Protein AF-0000000087564071 (afdb_homodimer)

Organism: Thalassiosira oceanica (NCBI:txid159749)

Radius of gyration: 22.52 Å; Cα contacts (8 Å, |Δi|>4): 403; chains: 2; bounding box: 72×62×71 Å

pLDDT: mean 75.93, std 23.68, range [26.31, 98.06]

Foldseek 3Di:
DDDPPDPDPPPPVQDDPDDPDPDDPDPCSVVVPLQDDDLSGGLVSLQVSLVVFDDDQLDPVDDVLLVLCCVQVVQVVQDKFKFADDVVLVGIDIDRHSVVVSVCRNVRNDDSVRSSVRSSVSSSVVSVVSVVVVVVPVPCPVVVVVVVVVCVVVVVVVVD/DDDPPDPDPPCPVVWDPDDPDPDDPDPCVVVVPLQDDDLGDALVSLQVSLVVFDDDQLDPVDDVLLVLCCVQVCQVVQDKFKFADDVVLVGIDIDRHSVVVSVCRNVRNDPSVRSSVRSSVSSSVVSVVSVVVVVVPVPCPVVVVVVVVVCVVVVVVVVD

Sequence (320 aa):
AGALPSPALVHDAAAPNLSLQPPREVEAERLDTDEYYLLDDPKVHGKSKMKKAFCEPGNVAFCPPIELLSYFGGLGDGRAVTVSRSAENGGDVTYTSRDGLVQDYRSGALHPGDLKSLTSGVMVGVLTGVSDALKSDGDAAKAAKALKAFQKKMAKQKKKAGALPSPALVHDAAAPNLSLQPPREVEAERLDTDEYYLLDDPKVHGKSKMKKAFCEPGNVAFCPPIELLSYFGGLGDGRAVTVSRSAENGGDVTYTSRDGLVQDYRSGALHPGDLKSLTSGVMVGVLTGVSDALKSDGDAAKAAKALKAFQKKMAKQKKK

InterPro domains:
  IPR050489 Tyrosine--tRNA ligase [PTHR46264] (39-151)

Structure (mmCIF, N/CA/C/O backbone):
data_AF-0000000087564071-model_v1
#
loop_
_entity.id
_entity.type
_entity.pdbx_description
1 polymer 'tyrosine--tRNA ligase'
#
loop_
_atom_site.group_PDB
_atom_site.id
_atom_site.type_symbol
_atom_site.label_atom_id
_atom_site.label_alt_id
_atom_site.label_comp_id
_atom_site.label_asym_id
_atom_site.label_entity_id
_atom_site.label_seq_id
_atom_site.pdbx_PDB_ins_code
_atom_site.Cartn_x
_atom_site.Cartn_y
_atom_site.Cartn_z
_atom_site.occupancy
_atom_site.B_iso_or_equiv
_atom_site.auth_seq_id
_atom_site.auth_comp_id
_atom_site.auth_asym_id
_atom_site.auth_atom_id
_atom_site.pdbx_PDB_model_num
ATOM 1 N N . ALA A 1 1 ? -13.586 14.93 -40.469 1 26.97 1 ALA A N 1
ATOM 2 C CA . ALA A 1 1 ? -13.328 13.68 -39.75 1 26.97 1 ALA A CA 1
ATOM 3 C C . ALA A 1 1 ? -13.5 13.859 -38.25 1 26.97 1 ALA A C 1
ATOM 5 O O . ALA A 1 1 ? -12.789 14.656 -37.625 1 26.97 1 ALA A O 1
ATOM 6 N N . GLY A 1 2 ? -14.617 13.711 -37.656 1 26.31 2 GLY A N 1
ATOM 7 C CA . GLY A 1 2 ? -15.117 14.203 -36.375 1 26.31 2 GLY A CA 1
ATOM 8 C C . GLY A 1 2 ? -14.547 13.461 -35.188 1 26.31 2 GLY A C 1
ATOM 9 O O . GLY A 1 2 ? -14.531 12.227 -35.156 1 26.31 2 GLY A O 1
ATOM 10 N N . ALA A 1 3 ? -13.562 14.008 -34.469 1 32.84 3 ALA A N 1
ATOM 11 C CA . ALA A 1 3 ? -12.859 13.461 -33.312 1 32.84 3 ALA A CA 1
ATOM 12 C C . ALA A 1 3 ? -13.852 12.977 -32.25 1 32.84 3 ALA A C 1
ATOM 14 O O . ALA A 1 3 ? -14.711 13.742 -31.812 1 32.84 3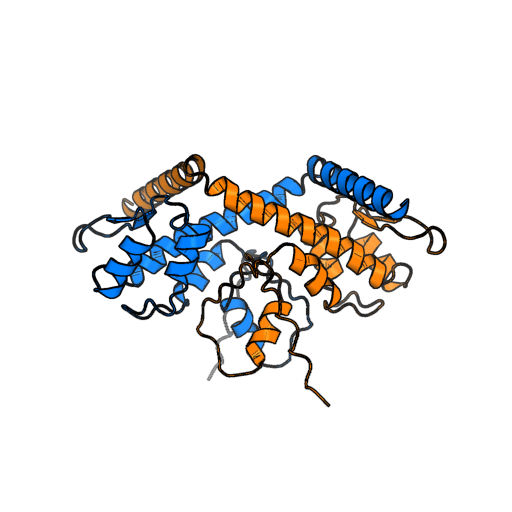 ALA A O 1
ATOM 15 N N . LEU A 1 4 ? -14.242 11.766 -32.281 1 30.53 4 LEU A N 1
ATOM 16 C CA . LEU A 1 4 ? -15.164 11.18 -31.328 1 30.53 4 LEU A CA 1
ATOM 17 C C . LEU A 1 4 ? -14.711 11.461 -29.906 1 30.53 4 LEU A C 1
ATOM 19 O O . LEU A 1 4 ? -13.516 11.43 -29.609 1 30.53 4 LEU A O 1
ATOM 23 N N . PRO A 1 5 ? -15.523 12.211 -29.062 1 29.66 5 PRO A N 1
ATOM 24 C CA . PRO A 1 5 ? -15.164 12.57 -27.688 1 29.66 5 PRO A CA 1
ATOM 25 C C . PRO A 1 5 ? -14.75 11.359 -26.859 1 29.66 5 PRO A C 1
ATOM 27 O O . PRO A 1 5 ? -15.188 10.242 -27.125 1 29.66 5 PRO A O 1
ATOM 30 N N . SER A 1 6 ? -13.516 11.305 -26.547 1 31.88 6 SER A N 1
ATOM 31 C CA . SER A 1 6 ? -12.992 10.25 -25.672 1 31.88 6 SER A CA 1
ATOM 32 C C . SER A 1 6 ? -13.93 10 -24.484 1 31.88 6 SER A C 1
ATOM 34 O O . SER A 1 6 ? -14.516 10.945 -23.953 1 31.88 6 SER A O 1
ATOM 36 N N . PRO A 1 7 ? -14.602 8.875 -24.484 1 28.41 7 PRO A N 1
ATOM 37 C CA . PRO A 1 7 ? -15.547 8.641 -23.391 1 28.41 7 PRO A CA 1
ATOM 38 C C . PRO A 1 7 ? -15.039 9.156 -22.047 1 28.41 7 PRO A C 1
ATOM 40 O O . PRO A 1 7 ? -13.828 9.188 -21.812 1 28.41 7 PRO A O 1
ATOM 43 N N . ALA A 1 8 ? -15.859 9.984 -21.406 1 28.58 8 ALA A N 1
ATOM 44 C CA . ALA A 1 8 ? -15.727 10.484 -20.047 1 28.58 8 ALA A CA 1
ATOM 45 C C . ALA A 1 8 ? -15.359 9.359 -19.078 1 28.58 8 ALA A C 1
ATOM 47 O O . ALA A 1 8 ? -15.977 8.289 -19.094 1 28.58 8 ALA A O 1
ATOM 48 N N . LEU A 1 9 ? -14.156 9.234 -18.797 1 30.3 9 LEU A N 1
ATOM 49 C CA . LEU A 1 9 ? -13.742 8.344 -17.719 1 30.3 9 LEU A CA 1
ATOM 50 C C . LEU A 1 9 ? -14.766 8.352 -16.578 1 30.3 9 LEU A C 1
ATOM 52 O O . LEU A 1 9 ? -15.055 9.406 -16.016 1 30.3 9 LEU A O 1
ATOM 56 N N . VAL A 1 10 ? -15.906 7.73 -16.812 1 28.47 10 VAL A N 1
ATOM 57 C CA . VAL A 1 10 ? -16.859 7.562 -15.711 1 28.47 10 VAL A CA 1
ATOM 58 C C . VAL A 1 10 ? -16.094 7.242 -14.422 1 28.47 10 VAL A C 1
ATOM 60 O O . VAL A 1 10 ? -15.43 6.207 -14.328 1 28.47 10 VAL A O 1
ATOM 63 N N . HIS A 1 11 ? -15.711 8.203 -13.82 1 32.84 11 HIS A N 1
ATOM 64 C CA . HIS A 1 11 ? -15.062 8.164 -12.516 1 32.84 11 HIS A CA 1
ATOM 65 C C . HIS A 1 11 ? -15.898 7.371 -11.508 1 32.84 11 HIS A C 1
ATOM 67 O O . HIS A 1 11 ? -16.875 7.891 -10.961 1 32.84 11 HIS A O 1
ATOM 73 N N . ASP A 1 12 ? -16.328 6.18 -11.898 1 33.59 12 ASP A N 1
ATOM 74 C CA . ASP A 1 12 ? -16.984 5.465 -10.805 1 33.59 12 ASP A CA 1
ATOM 75 C C . ASP A 1 12 ? -16.344 5.805 -9.469 1 33.59 12 ASP A C 1
ATOM 77 O O . ASP A 1 12 ? -15.156 6.137 -9.406 1 33.59 12 ASP A O 1
ATOM 81 N N . ALA A 1 13 ? -17.062 5.926 -8.531 1 38.31 13 ALA A N 1
ATOM 82 C CA . ALA A 1 13 ? -16.609 6.328 -7.207 1 38.31 13 ALA A CA 1
ATOM 83 C C . ALA A 1 13 ? -15.367 5.535 -6.793 1 38.31 13 ALA A C 1
ATOM 85 O O . ALA A 1 13 ? -15.047 5.449 -5.605 1 38.31 13 ALA A O 1
ATOM 86 N N . ALA A 1 14 ? -14.68 4.496 -7.512 1 48.22 14 ALA A N 1
ATOM 87 C CA . ALA A 1 14 ? -13.617 3.789 -6.801 1 48.22 14 ALA A CA 1
ATOM 88 C C . ALA A 1 14 ? -12.469 4.734 -6.441 1 48.22 14 ALA A C 1
ATOM 90 O O . ALA A 1 14 ? -11.758 5.215 -7.32 1 48.22 14 ALA A O 1
ATOM 91 N N . ALA A 1 15 ? -12.047 5.441 -5.277 1 47.09 15 ALA A N 1
ATOM 92 C CA . ALA A 1 15 ? -11.375 6.609 -4.719 1 47.09 15 ALA A CA 1
ATOM 93 C C . ALA A 1 15 ? -9.875 6.391 -4.633 1 47.09 15 ALA A C 1
ATOM 95 O O . ALA A 1 15 ? -9.086 7.203 -5.125 1 47.09 15 ALA A O 1
ATOM 96 N N . PRO A 1 16 ? -8.906 6.035 -3.525 1 61.91 16 PRO A N 1
ATOM 97 C CA . PRO A 1 16 ? -7.645 6.695 -3.172 1 61.91 16 PRO A CA 1
ATOM 98 C C . PRO A 1 16 ? -6.457 6.164 -3.971 1 61.91 16 PRO A C 1
ATOM 100 O O . PRO A 1 16 ? -6.254 4.953 -4.051 1 61.91 16 PRO A O 1
ATOM 103 N N . ASN A 1 17 ? -5.227 6.633 -4.305 1 71.25 17 ASN A N 1
ATOM 104 C CA . ASN A 1 17 ? -3.939 6.613 -4.992 1 71.25 17 ASN A CA 1
ATOM 105 C C . ASN A 1 17 ? -3.182 7.926 -4.797 1 71.25 17 ASN A C 1
ATOM 107 O O . ASN A 1 17 ? -2.793 8.57 -5.773 1 71.25 17 ASN A O 1
ATOM 111 N N . LEU A 1 18 ? -3.277 8.359 -3.641 1 87.5 18 LEU A N 1
ATOM 112 C CA . LEU A 1 18 ? -2.707 9.5 -2.926 1 87.5 18 LEU A CA 1
ATOM 113 C C . LEU A 1 18 ? -1.191 9.531 -3.084 1 87.5 18 LEU A C 1
ATOM 115 O O . LEU A 1 18 ? -0.479 8.75 -2.449 1 87.5 18 LEU A O 1
ATOM 119 N N . SER A 1 19 ? -0.686 10.445 -3.748 1 91 19 SER A N 1
ATOM 120 C CA . SER A 1 19 ? 0.748 10.633 -3.945 1 91 19 SER A CA 1
ATOM 121 C C . SER A 1 19 ? 1.337 11.539 -2.869 1 91 19 SER A C 1
ATOM 123 O O . SER A 1 19 ? 0.706 12.516 -2.457 1 91 19 SER A O 1
ATOM 125 N N . LEU A 1 20 ? 2.605 11.266 -2.482 1 94.38 20 LEU A N 1
ATOM 126 C CA . LEU A 1 20 ? 3.307 12.078 -1.489 1 94.38 20 LEU A CA 1
ATOM 127 C C . LEU A 1 20 ? 4.047 13.234 -2.152 1 94.38 20 LEU A C 1
ATOM 129 O O . LEU A 1 20 ? 4.594 14.102 -1.467 1 94.38 20 LEU A O 1
ATOM 133 N N . GLN A 1 21 ? 4.105 13.195 -3.496 1 90.88 21 GLN A N 1
ATOM 13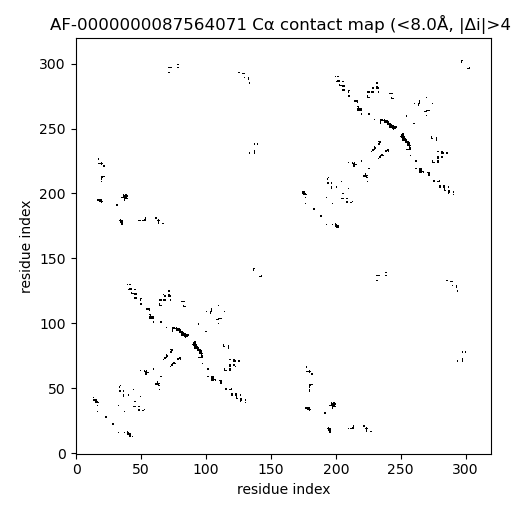4 C CA . GLN A 1 21 ? 4.809 14.195 -4.301 1 90.88 21 GLN A CA 1
ATOM 135 C C . GLN A 1 21 ? 3.908 14.75 -5.398 1 90.88 21 GLN A C 1
ATOM 137 O O . GLN A 1 21 ? 2.992 14.07 -5.859 1 90.88 21 GLN A O 1
ATOM 142 N N . PRO A 1 22 ? 4.148 16.062 -5.727 1 86.56 22 PRO A N 1
ATOM 143 C CA . PRO A 1 22 ? 3.365 16.594 -6.844 1 86.56 22 PRO A CA 1
ATOM 144 C C . PRO A 1 22 ? 3.586 15.828 -8.141 1 86.56 22 PRO A C 1
ATOM 146 O O . PRO A 1 22 ? 4.656 15.242 -8.344 1 86.56 22 PRO A O 1
ATOM 149 N N . PRO A 1 23 ? 2.514 15.734 -8.969 1 76.44 23 PRO A N 1
ATOM 150 C CA . PRO A 1 23 ? 2.684 15.023 -10.242 1 76.44 23 PRO A CA 1
ATOM 151 C C . PRO A 1 23 ? 3.816 15.602 -11.086 1 76.44 23 PRO A C 1
ATOM 153 O O . PRO A 1 23 ? 4.023 16.812 -11.102 1 76.44 23 PRO A O 1
ATOM 156 N N . ARG A 1 24 ? 4.637 14.586 -11.523 1 68.06 24 ARG A N 1
ATOM 157 C CA . ARG A 1 24 ? 5.688 15.008 -12.445 1 68.06 24 ARG A CA 1
ATOM 158 C C . ARG A 1 24 ? 5.156 15.086 -13.875 1 68.06 24 ARG A C 1
ATOM 160 O O . ARG A 1 24 ? 4.184 14.414 -14.219 1 68.06 24 ARG A O 1
ATOM 167 N N . GLU A 1 25 ? 5.266 16.203 -14.602 1 58.59 25 GLU A N 1
ATOM 168 C CA . GLU A 1 25 ? 4.836 16.438 -15.977 1 58.59 25 GLU A CA 1
ATOM 169 C C . GLU A 1 25 ? 5.016 15.18 -16.828 1 58.59 25 GLU A C 1
ATOM 171 O O . GLU A 1 25 ? 4.441 15.07 -17.906 1 58.59 25 GLU A O 1
ATOM 176 N N . VAL A 1 26 ? 5.812 14.242 -16.484 1 50.56 26 VAL A N 1
ATOM 177 C CA . VAL A 1 26 ? 6.137 13.227 -17.469 1 50.56 26 VAL A CA 1
ATOM 178 C C . VAL A 1 26 ? 5.164 12.055 -17.344 1 50.56 26 VAL A C 1
ATOM 180 O O . VAL A 1 26 ? 4.594 11.828 -16.281 1 50.56 26 VAL A O 1
ATOM 183 N N . GLU A 1 27 ? 4.605 11.492 -18.5 1 48.06 27 GLU A N 1
ATOM 184 C CA . GLU A 1 27 ? 3.857 10.273 -18.781 1 48.06 27 GLU A CA 1
ATOM 185 C C . GLU A 1 27 ? 4.098 9.219 -17.703 1 48.06 27 GLU A C 1
ATOM 187 O O . GLU A 1 27 ? 3.271 8.328 -17.516 1 48.06 27 GLU A O 1
ATOM 192 N N . ALA A 1 28 ? 4.949 9.391 -16.875 1 48.97 28 ALA A N 1
ATOM 193 C CA . ALA A 1 28 ? 5.488 8.391 -15.953 1 48.97 28 ALA A CA 1
ATOM 194 C C . ALA A 1 28 ? 4.543 8.156 -14.781 1 48.97 28 ALA A C 1
ATOM 196 O O . ALA A 1 28 ? 4.742 7.23 -13.992 1 48.97 28 ALA A O 1
ATOM 197 N N . GLU A 1 29 ? 3.469 8.938 -14.602 1 52.25 29 GLU A N 1
ATOM 198 C CA . GLU A 1 29 ? 2.604 8.867 -13.43 1 52.25 29 GLU A CA 1
ATOM 199 C C . GLU A 1 29 ? 1.855 7.539 -13.367 1 52.25 29 GLU A C 1
ATOM 201 O O . GLU A 1 29 ? 1.754 6.926 -12.305 1 52.25 29 GLU A O 1
ATOM 206 N N . ARG A 1 30 ? 1.311 7.164 -14.617 1 51.75 30 ARG A N 1
ATOM 207 C CA . ARG A 1 30 ? 0.496 5.953 -14.68 1 51.75 30 ARG A CA 1
ATOM 208 C C . ARG A 1 30 ? 1.323 4.719 -14.336 1 51.75 30 ARG A C 1
ATOM 210 O O . ARG A 1 30 ? 0.854 3.83 -13.625 1 51.75 30 ARG A O 1
ATOM 217 N N . LEU A 1 31 ? 2.562 4.777 -14.867 1 53.38 31 LEU A N 1
ATOM 218 C CA . LEU A 1 31 ? 3.418 3.6 -14.781 1 53.38 31 LEU A CA 1
ATOM 219 C C . LEU A 1 31 ? 3.797 3.312 -13.328 1 53.38 31 LEU A C 1
ATOM 221 O O . LEU A 1 31 ? 3.871 2.15 -12.922 1 53.38 31 LEU A O 1
ATOM 225 N N . ASP A 1 32 ? 3.586 4.32 -12.594 1 61.09 32 ASP A N 1
ATOM 226 C CA . ASP A 1 32 ? 4.105 4.176 -11.242 1 61.09 32 ASP A CA 1
ATOM 227 C C . ASP A 1 32 ? 3.061 3.559 -10.312 1 61.09 32 ASP A C 1
ATOM 229 O O . ASP A 1 32 ? 3.383 2.703 -9.484 1 61.09 32 ASP A O 1
ATOM 233 N N . THR A 1 33 ? 1.787 3.746 -10.742 1 78.94 33 THR A N 1
ATOM 234 C CA . THR A 1 33 ? 0.781 3.271 -9.805 1 78.94 33 THR A CA 1
ATOM 235 C C . THR A 1 33 ? 0.409 1.821 -10.094 1 78.94 33 THR A C 1
ATOM 237 O O . THR A 1 33 ? -0.217 1.157 -9.266 1 78.94 33 THR A O 1
ATOM 240 N N . ASP A 1 34 ? 0.997 1.235 -11.172 1 86.56 34 ASP A N 1
ATOM 241 C CA . ASP A 1 34 ? 0.652 -0.145 -11.5 1 86.56 34 ASP A CA 1
ATOM 242 C C . ASP A 1 34 ? 1.768 -1.103 -11.086 1 86.56 34 ASP A C 1
ATOM 244 O O . ASP A 1 34 ? 1.603 -2.322 -11.148 1 86.56 34 ASP A O 1
ATOM 248 N N . GLU A 1 35 ? 2.777 -0.544 -10.672 1 88.75 35 GLU A N 1
ATOM 249 C CA . GLU A 1 35 ? 3.951 -1.366 -10.398 1 88.75 35 GLU A CA 1
ATOM 250 C C . GLU A 1 35 ? 3.895 -1.95 -8.984 1 88.75 35 GLU A C 1
ATOM 252 O O . GLU A 1 35 ? 4.637 -2.879 -8.664 1 88.75 35 GLU A O 1
ATOM 257 N N . TYR A 1 36 ? 3.012 -1.396 -8.195 1 91.81 36 TYR A N 1
ATOM 258 C CA . TYR A 1 36 ? 2.896 -1.834 -6.812 1 91.81 36 TYR A CA 1
ATOM 259 C C . TYR A 1 36 ? 1.438 -1.87 -6.371 1 91.81 36 TYR A C 1
ATOM 261 O O . TYR A 1 36 ? 0.582 -1.221 -6.977 1 91.81 36 TYR A O 1
ATOM 269 N N . TYR A 1 37 ? 1.213 -2.68 -5.445 1 93.19 37 TYR A N 1
ATOM 270 C CA . TYR A 1 37 ? -0.018 -2.467 -4.691 1 93.19 37 TYR A CA 1
ATOM 271 C C . TYR A 1 37 ? 0.164 -1.372 -3.648 1 93.19 37 TYR A C 1
ATOM 273 O O . TYR A 1 37 ? 1.03 -1.477 -2.775 1 93.19 37 TYR A O 1
ATOM 281 N N . LEU A 1 38 ? -0.629 -0.381 -3.814 1 92.62 38 LEU A N 1
ATOM 282 C CA . LEU A 1 38 ? -0.568 0.75 -2.896 1 92.62 38 LEU A CA 1
ATOM 283 C C . LEU A 1 38 ? -1.489 0.53 -1.701 1 92.62 38 LEU A C 1
ATOM 285 O O . LEU A 1 38 ? -2.488 -0.185 -1.806 1 92.62 38 LEU A O 1
ATOM 289 N N . LEU A 1 39 ? -1.161 1.18 -0.588 1 90.31 39 LEU A N 1
ATOM 290 C CA . LEU A 1 39 ? -1.92 1.055 0.651 1 90.31 39 LEU A CA 1
ATOM 291 C C . LEU A 1 39 ? -3.373 1.466 0.442 1 90.31 39 LEU A C 1
ATOM 293 O O . LEU A 1 39 ? -4.281 0.869 1.024 1 90.31 39 LEU A O 1
ATOM 297 N N . ASP A 1 40 ? -3.58 2.486 -0.408 1 90.31 40 ASP A N 1
ATOM 298 C CA . ASP A 1 40 ? -4.914 3.059 -0.56 1 90.31 40 ASP A CA 1
ATOM 299 C C . ASP A 1 40 ? -5.57 2.584 -1.854 1 90.31 40 ASP A C 1
ATOM 301 O O . ASP A 1 40 ? -6.461 3.252 -2.387 1 90.31 40 ASP A O 1
ATOM 305 N N . ASP A 1 41 ? -5.051 1.475 -2.387 1 92.69 41 ASP A N 1
ATOM 306 C CA . ASP A 1 41 ? -5.668 0.902 -3.578 1 92.69 41 ASP A CA 1
ATOM 307 C C . ASP A 1 41 ? -7.109 0.479 -3.303 1 92.69 41 ASP A C 1
ATOM 309 O O . ASP A 1 41 ? -7.387 -0.184 -2.301 1 92.69 41 ASP A O 1
ATOM 313 N N . PRO A 1 42 ? -8.008 0.849 -4.203 1 92.38 42 PRO A N 1
ATOM 314 C CA . PRO A 1 42 ? -9.312 0.192 -4.125 1 92.38 42 PRO A CA 1
ATOM 315 C C . PRO A 1 42 ? -9.25 -1.299 -4.449 1 92.38 42 PRO A C 1
ATOM 317 O O . PRO A 1 42 ? -8.266 -1.762 -5.035 1 92.38 42 PRO A O 1
ATOM 320 N N . LYS A 1 43 ? -10.281 -2.082 -4.023 1 90.81 43 LYS A N 1
ATOM 321 C CA . LYS A 1 43 ? -10.273 -3.533 -4.195 1 90.81 43 LYS A CA 1
ATOM 322 C C . LYS A 1 43 ? -10.18 -3.91 -5.668 1 90.81 43 LYS A C 1
ATOM 324 O O . LYS A 1 43 ? -9.594 -4.938 -6.016 1 90.81 43 LYS A O 1
ATOM 329 N N . VAL A 1 44 ? -10.766 -3.092 -6.586 1 91.38 44 VAL A N 1
ATOM 330 C CA . VAL A 1 44 ? -10.805 -3.408 -8.008 1 91.38 44 VAL A CA 1
ATOM 331 C C . VAL A 1 44 ? -9.383 -3.465 -8.562 1 91.38 44 VAL A C 1
ATOM 333 O O . VAL A 1 44 ? -9.117 -4.168 -9.539 1 91.38 44 VAL A O 1
ATOM 336 N N . HIS A 1 45 ? -8.438 -2.807 -7.941 1 92.88 45 HIS A N 1
ATOM 337 C CA . HIS A 1 45 ? -7.047 -2.805 -8.391 1 92.88 45 HIS A CA 1
ATOM 338 C C . HIS A 1 45 ? -6.379 -4.148 -8.109 1 92.88 45 HIS A C 1
ATOM 340 O O . HIS A 1 45 ? -5.352 -4.473 -8.711 1 92.88 45 HIS A O 1
ATOM 346 N N . GLY A 1 46 ? -6.91 -4.91 -7.16 1 93.75 46 GLY A N 1
ATOM 347 C CA . GLY A 1 46 ? -6.395 -6.25 -6.934 1 93.75 46 GLY A CA 1
ATOM 348 C C . GLY A 1 46 ? -6.383 -7.102 -8.188 1 93.75 46 GLY A C 1
ATOM 349 O O . GLY A 1 46 ? -5.383 -7.758 -8.492 1 93.75 46 GLY A O 1
ATOM 350 N N . LYS A 1 47 ? -7.477 -7 -8.906 1 95.69 47 LYS A N 1
ATOM 351 C CA . LYS A 1 47 ? -7.586 -7.797 -10.125 1 95.69 47 LYS A CA 1
ATOM 352 C C . LYS A 1 47 ? -6.828 -7.145 -11.273 1 95.69 47 LYS A C 1
ATOM 354 O O . LYS A 1 47 ? -6.051 -7.809 -11.969 1 95.69 47 LYS A O 1
ATOM 359 N N . SER A 1 48 ? -7.043 -5.844 -11.492 1 95.69 48 SER A N 1
ATOM 360 C CA . SER A 1 48 ? -6.484 -5.164 -12.656 1 95.69 48 SER A CA 1
ATOM 361 C C . SER A 1 48 ? -4.961 -5.141 -12.609 1 95.69 48 SER A C 1
ATOM 363 O O . SER A 1 48 ? -4.297 -5.359 -13.625 1 95.69 48 SER A O 1
ATOM 365 N N . LYS A 1 49 ? -4.406 -4.906 -11.492 1 95.75 49 LYS A N 1
ATOM 366 C CA . LYS A 1 49 ? -2.953 -4.879 -11.367 1 95.75 49 LYS A CA 1
ATOM 367 C C . LYS A 1 49 ? -2.361 -6.281 -11.5 1 95.75 49 LYS A C 1
ATOM 369 O O . LYS A 1 49 ? -1.311 -6.461 -12.117 1 95.75 49 LYS A O 1
ATOM 374 N N . MET A 1 50 ? -3.029 -7.293 -10.961 1 97.5 50 MET A N 1
ATOM 375 C CA . MET A 1 50 ? -2.539 -8.664 -11.062 1 97.5 50 MET A CA 1
ATOM 376 C C . MET A 1 50 ? -2.523 -9.125 -12.516 1 97.5 50 MET A C 1
ATOM 378 O O . MET A 1 50 ? -1.605 -9.828 -12.938 1 97.5 50 MET A O 1
ATOM 382 N N . LYS A 1 51 ? -3.504 -8.703 -13.219 1 97.06 51 LYS A N 1
ATOM 383 C CA . LYS A 1 51 ? -3.582 -9.062 -14.633 1 97.06 51 LYS A CA 1
ATOM 384 C C . LYS A 1 51 ? -2.352 -8.57 -15.391 1 97.06 51 LYS A C 1
ATOM 386 O O . LYS A 1 51 ? -1.888 -9.227 -16.328 1 97.06 51 LYS A O 1
ATOM 391 N N . LYS A 1 52 ? -1.784 -7.457 -14.984 1 96.25 52 LYS A N 1
ATOM 392 C CA . LYS A 1 52 ? -0.661 -6.824 -15.672 1 96.25 52 LYS A CA 1
ATOM 393 C C . LYS A 1 52 ? 0.671 -7.289 -15.094 1 96.25 52 LYS A C 1
ATOM 395 O O . LYS A 1 52 ? 1.731 -7.012 -15.656 1 96.25 52 LYS A O 1
ATOM 400 N N . ALA A 1 53 ? 0.599 -7.973 -14 1 97.06 53 ALA A N 1
ATOM 401 C CA . ALA A 1 53 ? 1.818 -8.367 -13.297 1 97.06 53 ALA A CA 1
ATOM 402 C C . ALA A 1 53 ? 2.678 -9.281 -14.164 1 97.06 53 ALA A C 1
ATOM 404 O O . ALA A 1 53 ? 2.154 -10.094 -14.93 1 97.06 53 ALA A O 1
ATOM 405 N N . PHE A 1 54 ? 4.027 -9.07 -14.047 1 97.06 54 PHE A N 1
ATOM 406 C CA . PHE A 1 54 ? 4.961 -9.93 -14.766 1 97.06 54 PHE A CA 1
ATOM 407 C C . PHE A 1 54 ? 4.848 -11.375 -14.289 1 97.06 54 PHE A C 1
ATOM 409 O O . PHE A 1 54 ? 4.898 -11.641 -13.086 1 97.06 54 PHE A O 1
ATOM 416 N N . CYS A 1 55 ? 4.664 -12.242 -15.281 1 98.06 55 CYS A N 1
ATOM 417 C CA . CYS A 1 55 ? 4.508 -13.664 -15 1 98.06 55 CYS A CA 1
ATOM 418 C C . CYS A 1 55 ? 4.84 -14.5 -16.234 1 98.06 55 CYS A C 1
ATOM 420 O O . CYS A 1 55 ? 3.949 -15.102 -16.844 1 98.06 55 CYS A O 1
ATOM 422 N N . GLU A 1 56 ? 6.113 -14.656 -16.438 1 97.38 56 GLU A N 1
ATOM 423 C CA . GLU A 1 56 ? 6.566 -15.461 -17.562 1 97.38 56 GLU A CA 1
ATOM 424 C C . GLU A 1 56 ? 6.445 -16.953 -17.266 1 97.38 56 GLU A C 1
ATOM 426 O O . GLU A 1 56 ? 6.855 -17.406 -16.188 1 97.38 56 GLU A O 1
ATOM 431 N N . PRO A 1 57 ? 5.906 -17.688 -18.234 1 97.44 57 PRO A N 1
ATOM 432 C CA . PRO A 1 57 ? 5.723 -19.125 -18 1 97.44 57 PRO A CA 1
ATOM 433 C C . PRO A 1 57 ? 7.004 -19.812 -17.531 1 97.44 57 PRO A C 1
ATOM 435 O O . PRO A 1 57 ? 8.031 -19.734 -18.219 1 97.44 57 PRO A O 1
ATOM 438 N N . GLY A 1 58 ? 6.895 -20.406 -16.391 1 97.56 58 GLY A N 1
ATOM 439 C CA . GLY A 1 58 ? 7.977 -21.234 -15.883 1 97.56 58 GLY A CA 1
ATOM 440 C C . GLY A 1 58 ? 9.062 -20.422 -15.195 1 97.56 58 GLY A C 1
ATOM 441 O O . GLY A 1 58 ? 10.008 -20.984 -14.641 1 97.56 58 GLY A O 1
ATOM 442 N N . ASN A 1 59 ? 9.031 -19.172 -15.25 1 97.56 59 ASN A N 1
ATOM 443 C CA . ASN A 1 59 ? 10.039 -18.297 -14.641 1 97.56 59 ASN A CA 1
ATOM 444 C C . ASN A 1 59 ? 9.773 -18.078 -13.156 1 97.56 59 ASN A C 1
ATOM 446 O O . ASN A 1 59 ? 8.875 -17.328 -12.789 1 97.56 59 ASN A O 1
ATOM 450 N N . VAL A 1 60 ? 10.578 -18.672 -12.352 1 97.06 60 VAL A N 1
ATOM 451 C CA . VAL A 1 60 ? 10.344 -18.594 -10.914 1 97.06 60 VAL A CA 1
ATOM 452 C C . VAL A 1 60 ? 11.359 -17.641 -10.281 1 97.06 60 VAL A C 1
ATOM 454 O O . VAL A 1 60 ? 11.305 -17.375 -9.078 1 97.06 60 VAL A O 1
ATOM 457 N N . ALA A 1 61 ? 12.258 -17.188 -11.086 1 95.62 61 ALA A N 1
ATOM 458 C CA . ALA A 1 61 ? 13.25 -16.25 -10.578 1 95.62 61 ALA A CA 1
ATOM 459 C C . ALA A 1 61 ? 12.602 -14.906 -10.219 1 95.62 61 ALA A C 1
ATOM 461 O O . ALA A 1 61 ? 12.977 -14.273 -9.234 1 95.62 61 ALA A O 1
ATOM 462 N N . PHE A 1 62 ? 11.703 -14.438 -11.031 1 95.06 62 PHE A N 1
ATOM 463 C CA . PHE A 1 62 ? 10.883 -13.258 -10.766 1 95.06 62 PHE A CA 1
ATOM 464 C C . PHE A 1 62 ? 9.438 -13.5 -11.188 1 95.06 62 PHE A C 1
ATOM 466 O O . PHE A 1 62 ? 9.125 -13.5 -12.383 1 95.06 62 PHE A O 1
ATOM 473 N N . CYS A 1 63 ? 8.641 -13.656 -10.18 1 97.25 63 CYS A N 1
ATOM 474 C CA . CYS A 1 63 ? 7.223 -13.883 -10.406 1 97.25 63 CYS A CA 1
ATOM 475 C C . CYS A 1 63 ? 6.387 -13.328 -9.266 1 97.25 63 CYS A C 1
ATOM 477 O O . CYS A 1 63 ? 6.121 -14.023 -8.281 1 97.25 63 CYS A O 1
ATOM 479 N N . PRO A 1 64 ? 5.957 -12.141 -9.438 1 97.12 64 PRO A N 1
ATOM 480 C CA . PRO A 1 64 ? 5.242 -11.453 -8.352 1 97.12 64 PRO A CA 1
ATOM 481 C C . PRO A 1 64 ? 4.027 -12.234 -7.859 1 97.12 64 PRO A C 1
ATOM 483 O O . PRO A 1 64 ? 3.793 -12.312 -6.648 1 97.12 64 PRO A O 1
ATOM 486 N N . PRO A 1 65 ? 3.254 -12.859 -8.68 1 97.62 65 PRO A N 1
ATOM 487 C CA . PRO A 1 65 ? 2.135 -13.633 -8.141 1 97.62 65 PRO A CA 1
ATOM 488 C C . PRO A 1 65 ? 2.582 -14.703 -7.148 1 97.62 65 PRO A C 1
ATOM 490 O O . PRO A 1 65 ? 1.907 -14.938 -6.141 1 97.62 65 PRO A O 1
ATOM 493 N N . ILE A 1 66 ? 3.695 -15.336 -7.414 1 96.69 66 ILE A N 1
ATOM 494 C CA . ILE A 1 66 ? 4.188 -16.344 -6.48 1 96.69 66 ILE A CA 1
ATOM 495 C C . ILE A 1 66 ? 4.598 -15.672 -5.168 1 96.69 66 ILE A C 1
ATOM 497 O O . ILE A 1 66 ? 4.27 -16.156 -4.086 1 96.69 66 ILE A O 1
ATOM 501 N N . GLU A 1 67 ? 5.254 -14.594 -5.301 1 94.5 67 GLU A N 1
ATOM 502 C CA . GLU A 1 67 ? 5.727 -13.891 -4.113 1 94.5 67 GLU A CA 1
ATOM 503 C C . GLU A 1 67 ? 4.559 -13.383 -3.27 1 94.5 67 GLU A C 1
ATOM 505 O O . GLU A 1 67 ? 4.562 -13.523 -2.045 1 94.5 67 GLU A O 1
ATOM 510 N N . LEU A 1 68 ? 3.611 -12.836 -3.918 1 94.5 68 LEU A N 1
ATOM 511 C CA . LEU A 1 68 ? 2.453 -12.289 -3.217 1 94.5 68 LEU A CA 1
ATOM 512 C C . LEU A 1 68 ? 1.649 -13.398 -2.551 1 94.5 68 LEU A C 1
ATOM 514 O O . LEU A 1 68 ? 1.148 -13.227 -1.438 1 94.5 68 LEU A O 1
ATOM 518 N N . LEU A 1 69 ? 1.519 -14.508 -3.207 1 92.94 69 LEU A N 1
ATOM 519 C CA . LEU A 1 69 ? 0.826 -15.656 -2.619 1 92.94 69 LEU A CA 1
ATOM 520 C C . LEU A 1 69 ? 1.563 -16.156 -1.384 1 92.94 69 LEU A C 1
ATOM 522 O O . LEU A 1 69 ? 0.936 -16.578 -0.41 1 92.94 69 LEU A O 1
ATOM 526 N N . SER A 1 70 ? 2.854 -16.172 -1.518 1 91 70 SER A N 1
ATOM 527 C CA . SER A 1 70 ? 3.666 -16.609 -0.391 1 91 70 SER A CA 1
ATOM 528 C C . SER A 1 70 ? 3.5 -15.688 0.812 1 91 70 SER A C 1
ATOM 530 O O . SER A 1 70 ? 3.408 -16.156 1.95 1 91 70 SER A O 1
ATOM 532 N N . TYR A 1 71 ? 3.395 -14.461 0.545 1 88.75 71 TYR A N 1
ATOM 533 C CA . TYR A 1 71 ? 3.367 -13.461 1.604 1 88.75 71 TYR A CA 1
ATOM 534 C C . TYR A 1 71 ? 1.95 -13.25 2.125 1 88.75 71 TYR A C 1
ATOM 536 O O . TYR A 1 71 ? 1.716 -13.281 3.336 1 88.75 71 TYR A O 1
ATOM 544 N N . PHE A 1 72 ? 1.021 -13.148 1.202 1 89.62 72 PHE A N 1
ATOM 545 C CA . PHE A 1 72 ? -0.326 -12.766 1.61 1 89.62 72 PHE A CA 1
ATOM 546 C C . PHE A 1 72 ? -1.25 -13.977 1.62 1 89.62 72 PHE A C 1
ATOM 548 O O . PHE A 1 72 ? -2.277 -13.977 2.303 1 89.62 72 PHE A O 1
ATOM 555 N N . GLY A 1 73 ? -0.93 -14.938 0.816 1 87.94 73 GLY A N 1
ATOM 556 C CA . GLY A 1 73 ? -1.763 -16.125 0.744 1 87.94 73 GLY A CA 1
ATOM 557 C C . GLY A 1 73 ? -1.478 -17.125 1.852 1 87.94 73 GLY A C 1
ATOM 558 O O . GLY A 1 73 ? -2.229 -18.078 2.039 1 87.94 73 GLY A O 1
ATOM 559 N N . GLY A 1 74 ? -0.31 -16.859 2.488 1 84.75 74 GLY A N 1
ATOM 560 C CA . GLY A 1 74 ? 0.009 -17.688 3.633 1 84.75 74 GLY A CA 1
ATOM 561 C C . GLY A 1 74 ? 0.831 -18.922 3.266 1 84.75 74 GLY A C 1
ATOM 562 O O . GLY A 1 74 ? 1.173 -19.719 4.133 1 84.75 74 GLY A O 1
ATOM 563 N N . LEU A 1 75 ? 1.09 -19.094 2.064 1 85.31 75 LEU A N 1
ATOM 564 C CA . LEU A 1 75 ? 1.851 -20.25 1.639 1 85.31 75 LEU A CA 1
ATOM 565 C C . LEU A 1 75 ? 3.205 -20.312 2.34 1 85.31 75 LEU A C 1
ATOM 567 O O . LEU A 1 75 ? 3.729 -21.391 2.607 1 85.31 75 LEU A O 1
ATOM 571 N N . GLY A 1 76 ? 3.76 -19.188 2.578 1 78.88 76 GLY A N 1
ATOM 572 C CA . GLY A 1 76 ? 5.031 -19.109 3.283 1 78.88 76 GLY A CA 1
ATOM 573 C C . GLY A 1 76 ? 4.945 -19.609 4.715 1 78.88 76 GLY A C 1
ATOM 574 O O . GLY A 1 76 ? 5.953 -20 5.301 1 78.88 76 GLY A O 1
ATOM 575 N N . ASP A 1 77 ? 3.748 -19.578 5.223 1 78.31 77 ASP A N 1
ATOM 576 C CA . ASP A 1 77 ? 3.535 -20 6.605 1 78.31 77 ASP A CA 1
ATOM 577 C C . ASP A 1 77 ? 2.893 -21.391 6.664 1 78.31 77 ASP A C 1
ATOM 579 O O . ASP A 1 77 ? 2.42 -21.812 7.719 1 78.31 77 ASP A O 1
ATOM 583 N N . GLY A 1 78 ? 2.787 -22.031 5.527 1 79.19 78 GLY A N 1
ATOM 584 C CA . GLY A 1 78 ? 2.297 -23.406 5.484 1 79.19 78 GLY A CA 1
ATOM 585 C C . GLY A 1 78 ? 0.795 -23.5 5.289 1 79.19 78 GLY A C 1
ATOM 586 O O . GLY A 1 78 ? 0.223 -24.594 5.336 1 79.19 78 GLY A O 1
ATOM 587 N N . ARG A 1 79 ? 0.16 -22.438 5.008 1 84.25 79 ARG A N 1
ATOM 588 C CA . ARG A 1 79 ? -1.269 -22.484 4.711 1 84.25 79 ARG A CA 1
ATOM 589 C C . ARG A 1 79 ? -1.521 -22.984 3.295 1 84.25 79 ARG A C 1
ATOM 591 O O . ARG A 1 79 ? -0.784 -22.641 2.367 1 84.25 79 ARG A O 1
ATOM 598 N N . ALA A 1 80 ? -2.607 -23.719 3.314 1 87.94 80 ALA A N 1
ATOM 599 C CA . ALA A 1 80 ? -2.943 -24.297 2.021 1 87.94 80 ALA A CA 1
ATOM 600 C C . ALA A 1 80 ? -3.631 -23.281 1.115 1 87.94 80 ALA A C 1
ATOM 602 O O . ALA A 1 80 ? -4.457 -22.5 1.574 1 87.94 80 ALA A O 1
ATOM 603 N N . VAL A 1 81 ? -3.186 -23.328 -0.126 1 90.5 81 VAL A N 1
ATOM 604 C CA . VAL A 1 81 ? -3.871 -22.531 -1.137 1 90.5 81 VAL A CA 1
ATOM 605 C C . VAL A 1 81 ? -4.332 -23.422 -2.281 1 90.5 81 VAL A C 1
ATOM 607 O O . VAL A 1 81 ? -3.623 -24.359 -2.672 1 90.5 81 VAL A O 1
ATOM 610 N N . THR A 1 82 ? -5.52 -23.094 -2.73 1 92 82 THR A N 1
ATOM 611 C CA . THR A 1 82 ? -6.102 -23.938 -3.775 1 92 82 THR A CA 1
ATOM 612 C C . THR A 1 82 ? -6.289 -23.141 -5.062 1 92 82 THR A C 1
ATOM 614 O O . THR A 1 82 ? -6.805 -22.016 -5.039 1 92 82 THR A O 1
ATOM 617 N N . VAL A 1 83 ? -5.801 -23.719 -6.141 1 91 83 VAL A N 1
ATOM 618 C CA . VAL A 1 83 ? -6.023 -23.172 -7.477 1 91 83 VAL A CA 1
ATOM 619 C C . VAL A 1 83 ? -7.246 -23.844 -8.109 1 91 83 VAL A C 1
ATOM 621 O O . VAL A 1 83 ? -7.293 -25.062 -8.234 1 91 83 VAL A O 1
ATOM 624 N N . SER A 1 84 ? -8.148 -22.984 -8.445 1 87.81 84 SER A N 1
ATOM 625 C CA . SER A 1 84 ? -9.352 -23.516 -9.094 1 87.81 84 SER A CA 1
ATOM 626 C C . SER A 1 84 ? -9.18 -23.562 -10.609 1 87.81 84 SER A C 1
ATOM 628 O O . SER A 1 84 ? -8.859 -22.547 -11.234 1 87.81 84 SER A O 1
ATOM 630 N N . ARG A 1 85 ? -9.25 -24.688 -11.133 1 84.81 85 ARG A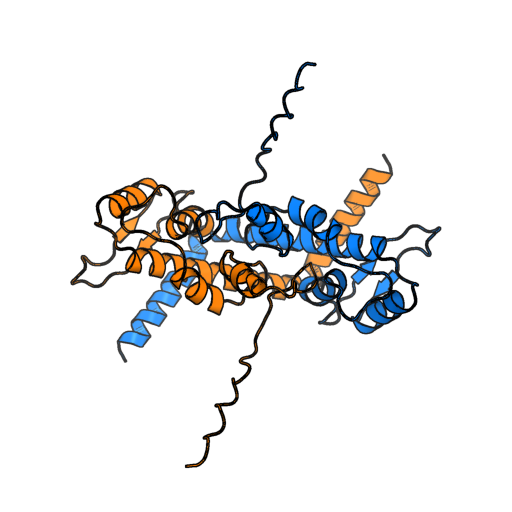 N 1
ATOM 631 C CA . ARG A 1 85 ? -9.164 -24.906 -12.57 1 84.81 85 ARG A CA 1
ATOM 632 C C . ARG A 1 85 ? -10.328 -25.75 -13.062 1 84.81 85 ARG A C 1
ATOM 634 O O . ARG A 1 85 ? -11.008 -26.406 -12.266 1 84.81 85 ARG A O 1
ATOM 641 N N . SER A 1 86 ? -10.57 -25.688 -14.375 1 83.75 86 SER A N 1
ATOM 642 C CA . SER A 1 86 ? -11.594 -26.547 -14.953 1 83.75 86 SER A CA 1
ATOM 643 C C . SER A 1 86 ? -11.172 -28.016 -14.906 1 83.75 86 SER A C 1
ATOM 645 O O . SER A 1 86 ? -9.977 -28.312 -14.781 1 83.75 86 SER A O 1
ATOM 647 N N . ALA A 1 87 ? -12.211 -28.875 -15.031 1 85.31 87 ALA A N 1
ATOM 648 C CA . ALA A 1 87 ? -11.914 -30.297 -15.07 1 85.31 87 ALA A CA 1
ATOM 649 C C . ALA A 1 87 ? -11.016 -30.641 -16.266 1 85.31 87 ALA A C 1
ATOM 651 O O . ALA A 1 87 ? -10.125 -31.484 -16.156 1 85.31 87 ALA A O 1
ATOM 652 N N . GLU A 1 88 ? -11.242 -30.016 -17.438 1 85.69 88 GLU A N 1
ATOM 653 C CA . GLU A 1 88 ? -10.453 -30.234 -18.641 1 85.69 88 GLU A CA 1
ATOM 654 C C . GLU A 1 88 ? -8.992 -29.844 -18.422 1 85.69 88 GLU A C 1
ATOM 656 O O . GLU A 1 88 ? -8.094 -30.453 -19.016 1 85.69 88 GLU A O 1
ATOM 661 N N . ASN A 1 89 ? -8.727 -28.953 -17.422 1 80.94 89 ASN A N 1
ATOM 662 C CA . ASN A 1 89 ? -7.379 -28.469 -17.141 1 80.94 89 ASN A CA 1
ATOM 663 C C . ASN A 1 89 ? -6.812 -29.109 -15.875 1 80.94 89 ASN A C 1
ATOM 665 O O . ASN A 1 89 ? -5.98 -28.516 -15.188 1 80.94 89 ASN A O 1
ATOM 669 N N . GLY A 1 90 ? -7.383 -30.359 -15.508 1 80.75 90 GLY A N 1
ATOM 670 C CA . GLY A 1 90 ? -6.82 -31.125 -14.414 1 80.75 90 GLY A CA 1
ATOM 671 C C . GLY A 1 90 ? -7.555 -30.922 -13.102 1 80.75 90 GLY A C 1
ATOM 672 O O . GLY A 1 90 ? -7.281 -31.625 -12.117 1 80.75 90 GLY A O 1
ATOM 673 N N . GLY A 1 91 ? -8.531 -29.906 -13.047 1 87.94 91 GLY A N 1
ATOM 674 C CA . GLY A 1 91 ? -9.289 -29.688 -11.82 1 87.94 91 GLY A CA 1
ATOM 675 C C . GLY A 1 91 ? -8.516 -28.891 -10.781 1 87.94 91 GLY A C 1
ATOM 676 O O . GLY A 1 91 ? -7.406 -28.422 -11.047 1 87.94 91 GLY A O 1
ATOM 677 N N . ASP A 1 92 ? -9.016 -28.812 -9.516 1 91.56 92 ASP A N 1
ATOM 678 C CA . ASP A 1 92 ? -8.438 -28.016 -8.438 1 91.56 92 ASP A CA 1
ATOM 679 C C . ASP A 1 92 ? -7.125 -28.641 -7.945 1 91.56 92 ASP A C 1
ATOM 681 O O . ASP A 1 92 ? -6.996 -29.859 -7.883 1 91.56 92 ASP A O 1
ATOM 685 N N . VAL A 1 93 ? -6.234 -27.828 -7.719 1 92.06 93 VAL A N 1
ATOM 686 C CA . VAL A 1 93 ? -4.98 -28.281 -7.121 1 92.06 93 VAL A CA 1
ATOM 687 C C . VAL A 1 93 ? -4.703 -27.469 -5.852 1 92.06 93 VAL A C 1
ATOM 689 O O . VAL A 1 93 ? -4.879 -26.25 -5.828 1 92.06 93 VAL A O 1
ATOM 692 N N . THR A 1 94 ? -4.277 -28.172 -4.812 1 94.12 94 THR A N 1
ATOM 693 C CA . THR A 1 94 ? -3.982 -27.531 -3.535 1 94.12 94 THR A CA 1
ATOM 694 C C . THR A 1 94 ? -2.49 -27.609 -3.223 1 94.12 94 THR A C 1
ATOM 696 O O . THR A 1 94 ? -1.877 -28.672 -3.361 1 94.12 94 THR A O 1
ATOM 699 N N . TYR A 1 95 ? -1.979 -26.469 -2.883 1 94.12 95 TYR A N 1
ATOM 700 C CA . TYR A 1 95 ? -0.586 -26.391 -2.453 1 94.12 95 TYR A CA 1
ATOM 701 C C . TYR A 1 95 ? -0.489 -26.094 -0.963 1 94.12 95 TYR A C 1
ATOM 703 O O . TYR A 1 95 ? -1.215 -25.25 -0.446 1 94.12 95 TYR A O 1
ATOM 711 N N . THR A 1 96 ? 0.419 -26.766 -0.265 1 90.88 96 THR A N 1
ATOM 712 C CA . THR A 1 96 ? 0.598 -26.547 1.166 1 90.88 96 THR A CA 1
ATOM 713 C C . THR A 1 96 ? 1.967 -25.938 1.453 1 90.88 96 THR A C 1
ATOM 715 O O . THR A 1 96 ? 2.354 -25.797 2.613 1 90.88 96 THR A O 1
ATOM 718 N N . SER A 1 97 ? 2.674 -25.75 0.425 1 90.12 97 SER A N 1
ATOM 719 C CA . SER A 1 97 ? 3.977 -25.109 0.551 1 90.12 97 SER A CA 1
ATOM 720 C C . SER A 1 97 ? 4.32 -24.312 -0.701 1 90.12 97 SER A C 1
ATOM 722 O O . SER A 1 97 ? 3.832 -24.609 -1.792 1 90.12 97 SER A O 1
ATOM 724 N N . ARG A 1 98 ? 5.148 -23.344 -0.484 1 93.56 98 ARG A N 1
ATOM 725 C CA . ARG A 1 98 ? 5.633 -22.562 -1.619 1 93.56 98 ARG A CA 1
ATOM 726 C C . ARG A 1 98 ? 6.379 -23.453 -2.611 1 93.56 98 ARG A C 1
ATOM 728 O O . ARG A 1 98 ? 6.246 -23.281 -3.824 1 93.56 98 ARG A O 1
ATOM 735 N N . ASP A 1 99 ? 7.094 -24.453 -2.125 1 94.69 99 ASP A N 1
ATOM 736 C CA . ASP A 1 99 ? 7.918 -25.312 -2.967 1 94.69 99 ASP A CA 1
ATOM 737 C C . ASP A 1 99 ? 7.066 -26.094 -3.965 1 94.69 99 ASP A C 1
ATOM 739 O O . ASP A 1 99 ? 7.43 -26.219 -5.137 1 94.69 99 ASP A O 1
ATOM 743 N N . GLY A 1 100 ? 6.027 -26.656 -3.488 1 94.81 100 GLY A N 1
ATOM 744 C CA . GLY A 1 100 ? 5.137 -27.391 -4.383 1 94.81 100 GLY A CA 1
ATOM 745 C C . GLY A 1 100 ? 4.594 -26.516 -5.508 1 94.81 100 GLY A C 1
ATOM 746 O O . GLY A 1 100 ? 4.555 -26.953 -6.664 1 94.81 100 GLY A O 1
ATOM 747 N N . LEU A 1 101 ? 4.219 -25.359 -5.199 1 96.06 101 LEU A N 1
ATOM 748 C CA . LEU A 1 101 ? 3.707 -24.406 -6.188 1 96.06 101 LEU A CA 1
ATOM 749 C C . LEU A 1 101 ? 4.789 -24.031 -7.195 1 96.06 101 LEU A C 1
ATOM 751 O O . LEU A 1 101 ? 4.551 -24.047 -8.406 1 96.06 101 LEU A O 1
ATOM 755 N N . VAL A 1 102 ? 5.953 -23.734 -6.691 1 96.94 102 VAL A N 1
ATOM 756 C CA . VAL A 1 102 ? 7.086 -23.328 -7.523 1 96.94 102 VAL A CA 1
ATOM 757 C C . VAL A 1 102 ? 7.449 -24.453 -8.484 1 96.94 102 VAL A C 1
ATOM 759 O O . VAL A 1 102 ? 7.707 -24.219 -9.664 1 96.94 102 VAL A O 1
ATOM 762 N N . GLN A 1 103 ? 7.438 -25.688 -8.039 1 97.25 103 GLN A N 1
ATOM 763 C CA . GLN A 1 103 ? 7.746 -26.844 -8.883 1 97.25 103 GLN A CA 1
ATOM 764 C C . GLN A 1 103 ? 6.73 -26.984 -10.016 1 97.25 103 GLN A C 1
ATOM 766 O O . GLN A 1 103 ? 7.109 -27.188 -11.172 1 97.25 103 GLN A O 1
ATOM 771 N N . ASP A 1 104 ? 5.484 -26.875 -9.664 1 96.19 104 ASP A N 1
ATOM 772 C CA . ASP A 1 104 ? 4.445 -27.016 -10.68 1 96.19 104 ASP A CA 1
ATOM 773 C C . ASP A 1 104 ? 4.512 -25.859 -11.688 1 96.19 104 ASP A C 1
ATOM 775 O O . ASP A 1 104 ? 4.266 -26.062 -12.883 1 96.19 104 ASP A O 1
ATOM 779 N N . TYR A 1 105 ? 4.855 -24.719 -11.219 1 97.62 105 TYR A N 1
ATOM 780 C CA . TYR A 1 105 ? 4.961 -23.594 -12.133 1 97.62 105 TYR A CA 1
ATOM 781 C C . TYR A 1 105 ? 6.164 -23.75 -13.062 1 97.62 105 TYR A C 1
ATOM 783 O O . TYR A 1 105 ? 6.055 -23.531 -14.273 1 97.62 105 TYR A O 1
ATOM 791 N N . ARG A 1 106 ? 7.258 -24.125 -12.547 1 97.94 106 ARG A N 1
ATOM 792 C CA . ARG A 1 106 ? 8.484 -24.328 -13.305 1 97.94 106 ARG A CA 1
ATOM 793 C C . ARG A 1 106 ? 8.289 -25.391 -14.391 1 97.94 106 ARG A C 1
ATOM 795 O O . ARG A 1 106 ? 8.789 -25.234 -15.508 1 97.94 106 ARG A O 1
ATOM 802 N N . SER A 1 107 ? 7.609 -26.453 -14.133 1 96.88 107 SER A N 1
ATOM 803 C CA . SER A 1 107 ? 7.418 -27.562 -15.055 1 96.88 107 SER A CA 1
ATOM 804 C C . SER A 1 107 ? 6.34 -27.25 -16.078 1 96.88 107 SER A C 1
ATOM 806 O O . SER A 1 107 ? 6.191 -27.969 -17.078 1 96.88 107 SER A O 1
ATOM 808 N N . GLY A 1 108 ? 5.512 -26.266 -15.836 1 95.12 108 GLY A N 1
ATOM 809 C CA . GLY A 1 108 ? 4.422 -25.922 -16.734 1 95.12 108 GLY A CA 1
ATOM 810 C C . GLY A 1 108 ? 3.104 -26.562 -16.344 1 95.12 108 GLY A C 1
ATOM 811 O O . GLY A 1 108 ? 2.082 -26.344 -17 1 95.12 108 GLY A O 1
ATOM 812 N N . ALA A 1 109 ? 3.129 -27.297 -15.25 1 93.69 109 ALA A N 1
ATOM 813 C CA . ALA A 1 109 ? 1.91 -27.953 -14.781 1 93.69 109 ALA A CA 1
ATOM 814 C C . ALA A 1 109 ? 0.912 -26.938 -14.234 1 93.69 109 ALA A C 1
ATOM 816 O O . ALA A 1 109 ? -0.282 -27.234 -14.125 1 93.69 109 ALA A O 1
ATOM 817 N N . LEU A 1 110 ? 1.42 -25.797 -13.891 1 94.62 110 LEU A N 1
ATOM 818 C CA . LEU A 1 110 ? 0.585 -24.672 -13.484 1 94.62 110 LEU A CA 1
ATOM 819 C C . LEU A 1 110 ? 0.744 -23.5 -14.438 1 94.62 110 LEU A C 1
ATOM 821 O O . LEU A 1 110 ? 1.849 -22.969 -14.617 1 94.62 110 LEU A O 1
ATOM 825 N N . HIS A 1 111 ? -0.339 -23.109 -15.047 1 93.81 111 HIS A N 1
ATOM 826 C CA . HIS A 1 111 ? -0.334 -22.031 -16.031 1 93.81 111 HIS A CA 1
ATOM 827 C C . HIS A 1 111 ? -0.36 -20.656 -15.359 1 93.81 111 HIS A C 1
ATOM 829 O O . HIS A 1 111 ? -1.045 -20.484 -14.352 1 93.81 111 HIS A O 1
ATOM 835 N N . PRO A 1 112 ? 0.254 -19.734 -16.016 1 96.19 112 PRO A N 1
ATOM 836 C CA . PRO A 1 112 ? 0.26 -18.391 -15.461 1 96.19 112 PRO A CA 1
ATOM 837 C C . PRO A 1 112 ? -1.146 -17.859 -15.188 1 96.19 112 PRO A C 1
ATOM 839 O O . PRO A 1 112 ? -1.383 -17.234 -14.156 1 96.19 112 PRO A O 1
ATOM 842 N N . GLY A 1 113 ? -2.051 -18.094 -16.141 1 94.19 113 GLY A N 1
ATOM 843 C CA . GLY A 1 113 ? -3.416 -17.609 -15.977 1 94.19 113 GLY A CA 1
ATOM 844 C C . GLY A 1 113 ? -4.066 -18.094 -14.695 1 94.19 113 GLY A C 1
ATOM 845 O O . GLY A 1 113 ? -4.738 -17.312 -14.008 1 94.19 113 GLY A O 1
ATOM 846 N N . ASP A 1 114 ? -3.859 -19.359 -14.344 1 94.12 114 ASP A N 1
ATOM 847 C CA . ASP A 1 114 ? -4.422 -19.922 -13.117 1 94.12 114 ASP A CA 1
ATOM 848 C C . ASP A 1 114 ? -3.742 -19.344 -11.883 1 94.12 114 ASP A C 1
ATOM 850 O O . ASP A 1 114 ? -4.406 -19.016 -10.891 1 94.12 114 ASP A O 1
ATOM 854 N N . LEU A 1 115 ? -2.492 -19.188 -11.984 1 95.44 115 LEU A N 1
ATOM 855 C CA . LEU A 1 115 ? -1.734 -18.625 -10.875 1 95.44 115 LEU A CA 1
ATOM 856 C C . LEU A 1 115 ? -2.164 -17.188 -10.617 1 95.44 115 LEU A C 1
ATOM 858 O O . LEU A 1 115 ? -2.426 -16.812 -9.469 1 95.44 115 LEU A O 1
ATOM 862 N N . LYS A 1 116 ? -2.32 -16.422 -11.68 1 96.69 116 LYS A N 1
ATOM 863 C CA . LYS A 1 116 ? -2.721 -15.023 -11.547 1 96.69 116 LYS A CA 1
ATOM 864 C C . LYS A 1 116 ? -4.148 -14.914 -11.016 1 96.69 116 LYS A C 1
ATOM 866 O O . LYS A 1 116 ? -4.453 -14.031 -10.211 1 96.69 116 LYS A O 1
ATOM 871 N N . SER A 1 117 ? -4.98 -15.781 -11.445 1 94.12 117 SER A N 1
ATOM 872 C CA . SER A 1 117 ? -6.363 -15.766 -10.977 1 94.12 117 SER A CA 1
ATOM 873 C C . SER A 1 117 ? -6.441 -16.031 -9.477 1 94.12 117 SER A C 1
ATOM 875 O O . SER A 1 117 ? -7.145 -15.32 -8.75 1 94.12 117 SER A O 1
ATOM 877 N N . LEU A 1 118 ? -5.746 -16.984 -9.055 1 93.25 118 LEU A N 1
ATOM 878 C CA . LEU A 1 118 ? -5.699 -17.297 -7.629 1 93.25 118 LEU A CA 1
ATOM 879 C C . LEU A 1 118 ? -5.16 -16.109 -6.832 1 93.25 118 LEU A C 1
ATOM 881 O O . LEU A 1 118 ? -5.773 -15.688 -5.852 1 93.25 118 LEU A O 1
ATOM 885 N N . THR A 1 119 ? -4.031 -15.641 -7.277 1 96 119 THR A N 1
ATOM 886 C CA . THR A 1 119 ? -3.379 -14.562 -6.539 1 96 119 THR A CA 1
ATOM 887 C C . THR A 1 119 ? -4.23 -13.297 -6.562 1 96 119 THR A C 1
ATOM 889 O O . THR A 1 119 ? -4.262 -12.547 -5.586 1 96 119 THR A O 1
ATOM 892 N N . SER A 1 120 ? -4.906 -13.102 -7.664 1 95.62 120 SER A N 1
ATOM 893 C CA . SER A 1 120 ? -5.844 -11.984 -7.746 1 95.62 120 SER A CA 1
ATOM 894 C C . SER A 1 120 ? -6.902 -12.07 -6.652 1 95.62 120 SER A C 1
ATOM 896 O O . SER A 1 120 ? -7.211 -11.07 -6 1 95.62 120 SER A O 1
ATOM 898 N N . GLY A 1 121 ? -7.445 -13.203 -6.508 1 93.19 121 GLY A N 1
ATOM 899 C CA . GLY A 1 121 ? -8.422 -13.398 -5.441 1 93.19 121 GLY A CA 1
ATOM 900 C C . GLY A 1 121 ? -7.859 -13.102 -4.062 1 93.19 121 GLY A C 1
ATOM 901 O O . GLY A 1 121 ? -8.516 -12.445 -3.25 1 93.19 121 GLY A O 1
ATOM 902 N N . VAL A 1 122 ? -6.691 -13.562 -3.844 1 91.81 122 VAL A N 1
ATOM 903 C CA . VAL A 1 122 ? -6.023 -13.305 -2.572 1 91.81 122 VAL A CA 1
ATOM 904 C C . VAL A 1 122 ? -5.859 -11.805 -2.367 1 91.81 122 VAL A C 1
ATOM 906 O O . VAL A 1 122 ? -6.199 -11.273 -1.306 1 91.81 122 VAL A O 1
ATOM 909 N N . MET A 1 123 ? -5.395 -11.086 -3.396 1 94.5 123 MET A N 1
ATOM 910 C CA . MET A 1 123 ? -5.094 -9.664 -3.266 1 94.5 123 MET A CA 1
ATOM 911 C C . MET A 1 123 ? -6.375 -8.844 -3.117 1 94.5 123 MET A C 1
ATOM 913 O O . MET A 1 123 ? -6.395 -7.84 -2.406 1 94.5 123 MET A O 1
ATOM 917 N N . VAL A 1 124 ? -7.43 -9.273 -3.768 1 92.81 124 VAL A N 1
ATOM 918 C CA . VAL A 1 124 ? -8.719 -8.617 -3.578 1 92.81 124 VAL A CA 1
ATOM 919 C C . VAL A 1 124 ? -9.164 -8.758 -2.125 1 92.81 124 VAL A C 1
ATOM 921 O O . VAL A 1 124 ? -9.648 -7.801 -1.519 1 92.81 124 VAL A O 1
ATOM 924 N N . GLY A 1 125 ? -9.016 -9.922 -1.607 1 91.19 125 GLY A N 1
ATOM 925 C CA . GLY A 1 125 ? -9.344 -10.141 -0.206 1 91.19 125 GLY A CA 1
ATOM 926 C C . GLY A 1 125 ? -8.523 -9.273 0.735 1 91.19 125 GLY A C 1
ATOM 927 O O . GLY A 1 125 ? -9.062 -8.68 1.671 1 91.19 125 GLY A O 1
ATOM 928 N N . VAL A 1 126 ? -7.262 -9.258 0.461 1 90.69 126 VAL A N 1
ATOM 929 C CA . VAL A 1 126 ? -6.352 -8.461 1.281 1 90.69 126 VAL A CA 1
ATOM 930 C C . VAL A 1 126 ? -6.77 -6.996 1.241 1 90.69 126 VAL A C 1
ATOM 932 O O . VAL A 1 126 ? -6.961 -6.371 2.287 1 90.69 126 VAL A O 1
ATOM 935 N N . LEU A 1 127 ? -6.965 -6.441 0.057 1 92.19 127 LEU A N 1
ATOM 936 C CA . LEU A 1 127 ? -7.297 -5.031 -0.105 1 92.19 127 LEU A CA 1
ATOM 937 C C . LEU A 1 127 ? -8.648 -4.715 0.522 1 92.19 127 LEU A C 1
ATOM 939 O O . LEU A 1 127 ? -8.836 -3.646 1.108 1 92.19 127 LEU A O 1
ATOM 943 N N . THR A 1 128 ? -9.547 -5.648 0.419 1 90.12 128 THR A N 1
ATOM 944 C CA . THR A 1 128 ? -10.844 -5.484 1.071 1 90.12 128 THR A CA 1
ATOM 945 C C . THR A 1 128 ? -10.688 -5.449 2.588 1 90.12 128 THR A C 1
ATOM 947 O O . THR A 1 128 ? -11.281 -4.602 3.26 1 90.12 128 THR A O 1
ATOM 950 N N . GLY A 1 129 ? -9.906 -6.348 3.084 1 86.81 129 GLY A N 1
ATOM 951 C CA . GLY A 1 129 ? -9.656 -6.375 4.516 1 86.81 129 GLY A CA 1
ATOM 952 C C . GLY A 1 129 ? -8.992 -5.109 5.031 1 86.81 129 GLY A C 1
ATOM 953 O O . GLY A 1 129 ? -9.344 -4.613 6.105 1 86.81 129 GLY A O 1
ATOM 954 N N . VAL A 1 130 ? -8.039 -4.648 4.281 1 86.56 130 VAL A N 1
ATOM 955 C CA . VAL A 1 130 ? -7.344 -3.414 4.633 1 86.56 130 VAL A CA 1
ATOM 956 C C . VAL A 1 130 ? -8.336 -2.252 4.664 1 86.56 130 VAL A C 1
ATOM 958 O O . VAL A 1 130 ? -8.383 -1.495 5.637 1 86.56 130 VAL A O 1
ATOM 961 N N . SER A 1 131 ? -9.148 -2.141 3.643 1 85.81 131 SER A N 1
ATOM 962 C CA . SER A 1 131 ? -10.148 -1.082 3.549 1 85.81 131 SER A CA 1
ATOM 963 C C . SER A 1 131 ? -11.133 -1.141 4.715 1 85.81 131 SER A C 1
ATOM 965 O O . SER A 1 131 ? -11.461 -0.111 5.305 1 85.81 131 SER A O 1
ATOM 967 N N . ASP A 1 132 ? -11.523 -2.295 5.059 1 82.44 132 ASP A N 1
ATOM 968 C CA . ASP A 1 132 ? -12.469 -2.48 6.16 1 82.44 132 ASP A CA 1
ATOM 969 C C . ASP A 1 132 ? -11.836 -2.094 7.492 1 82.44 132 ASP A C 1
ATOM 971 O O . ASP A 1 132 ? -12.484 -1.472 8.336 1 82.44 132 ASP A O 1
ATOM 975 N N . ALA A 1 133 ? -10.602 -2.477 7.625 1 78.5 133 ALA A N 1
ATOM 976 C CA . ALA A 1 133 ? -9.898 -2.168 8.867 1 78.5 133 ALA A CA 1
ATOM 977 C C . ALA A 1 133 ? -9.711 -0.663 9.031 1 78.5 133 ALA A C 1
ATOM 979 O O . ALA A 1 133 ? -9.836 -0.135 10.141 1 78.5 133 ALA A O 1
ATOM 980 N N . LEU A 1 134 ? -9.414 -0.049 8.008 1 75.62 134 LEU A N 1
ATOM 981 C CA . LEU A 1 134 ? -9.172 1.39 8.039 1 75.62 134 LEU A CA 1
ATOM 982 C C . LEU A 1 134 ? -10.461 2.152 8.305 1 75.62 134 LEU A C 1
ATOM 984 O O . LEU A 1 134 ? -10.438 3.225 8.914 1 75.62 134 LEU A O 1
ATOM 988 N N . LYS A 1 135 ? -11.5 1.667 7.852 1 73.56 135 LYS A N 1
ATOM 989 C CA . LYS A 1 135 ? -12.797 2.281 8.102 1 73.56 135 LYS A CA 1
ATOM 990 C C . LYS A 1 135 ? -13.242 2.057 9.547 1 73.56 135 LYS A C 1
ATOM 992 O O . LYS A 1 135 ? -13.891 2.918 10.141 1 73.56 135 LYS A O 1
ATOM 997 N N . SER A 1 136 ? -12.945 0.82 10.008 1 66.62 136 SER A N 1
ATOM 998 C CA . SER A 1 136 ? -13.359 0.474 11.359 1 66.62 136 SER A CA 1
ATOM 999 C C . SER A 1 136 ? -12.531 1.216 12.398 1 66.62 136 SER A C 1
ATOM 1001 O O . SER A 1 136 ? -13.023 1.541 13.484 1 66.62 136 SER A O 1
ATOM 1003 N N . ASP A 1 137 ? -11.203 1.142 12.266 1 56.38 137 ASP A N 1
ATOM 1004 C CA . ASP A 1 137 ? -10.344 1.836 13.219 1 56.38 137 ASP A CA 1
ATOM 1005 C C . ASP A 1 137 ? -10.664 3.328 13.258 1 56.38 137 ASP A C 1
ATOM 1007 O O . ASP A 1 137 ? -10.367 4.004 14.242 1 56.38 137 ASP A O 1
ATOM 1011 N N . GLY A 1 138 ? -11.047 3.807 12.125 1 49.84 138 GLY A N 1
ATOM 1012 C CA . GLY A 1 138 ? -11.641 5.129 12.25 1 49.84 138 GLY A CA 1
ATOM 1013 C C . GLY A 1 138 ? -12.711 5.199 13.32 1 49.84 138 GLY A C 1
ATOM 1014 O O . GLY A 1 138 ? -13.227 6.277 13.625 1 49.84 138 GLY A O 1
ATOM 1015 N N . ASP A 1 139 ? -13.125 4.082 13.508 1 43.78 139 ASP A N 1
ATOM 1016 C CA . ASP A 1 139 ? -13.969 4.184 14.695 1 43.78 139 ASP A CA 1
ATOM 1017 C C . ASP A 1 139 ? -13.141 4.574 15.914 1 43.78 139 ASP A C 1
ATOM 1019 O O . ASP A 1 139 ? -12.117 3.945 16.203 1 43.78 139 ASP A O 1
ATOM 1023 N N . ALA A 1 140 ? -13.031 5.746 16.297 1 43.16 140 ALA A N 1
ATOM 1024 C CA . ALA A 1 140 ? -12.406 6.676 17.234 1 43.16 140 ALA A CA 1
ATOM 1025 C C . ALA A 1 140 ? -11.953 5.953 18.5 1 43.16 140 ALA A C 1
ATOM 1027 O O . ALA A 1 140 ? -10.898 6.273 19.062 1 43.16 140 ALA A O 1
ATOM 1028 N N . ALA A 1 141 ? -12.617 5.02 18.938 1 44.56 141 ALA A N 1
ATOM 1029 C CA . ALA A 1 141 ? -12.414 4.512 20.297 1 44.56 141 ALA A CA 1
ATOM 1030 C C . ALA A 1 141 ? -11.094 3.74 20.391 1 44.56 141 ALA A C 1
ATOM 1032 O O . ALA A 1 141 ? -10.336 3.922 21.344 1 44.56 141 ALA A O 1
ATOM 1033 N N . LYS A 1 142 ? -10.727 2.893 19.5 1 43.56 142 LYS A N 1
ATOM 1034 C CA . LYS A 1 142 ? -9.516 2.092 19.641 1 43.56 142 LYS A CA 1
ATOM 1035 C C . LYS A 1 142 ? -8.281 2.883 19.234 1 43.56 142 LYS A C 1
ATOM 1037 O O . LYS A 1 142 ? -7.223 2.77 19.859 1 43.56 142 LYS A O 1
ATOM 1042 N N . ALA A 1 143 ? -8.18 3.584 18.234 1 40.72 143 ALA A N 1
ATOM 1043 C CA . ALA A 1 143 ? -7.066 4.457 17.859 1 40.72 143 ALA A CA 1
ATOM 1044 C C . ALA A 1 143 ? -6.816 5.508 18.938 1 40.72 143 ALA A C 1
ATOM 1046 O O . ALA A 1 143 ? -5.668 5.797 19.281 1 40.72 143 ALA A O 1
ATOM 1047 N N . ALA A 1 144 ? -7.852 6.074 19.484 1 42.12 144 ALA A N 1
ATOM 1048 C CA . ALA A 1 144 ? -7.734 6.953 20.656 1 42.12 144 ALA A CA 1
ATOM 1049 C C . ALA A 1 144 ? -7.004 6.25 21.797 1 42.12 144 ALA A C 1
ATOM 1051 O O . ALA A 1 144 ? -6.156 6.852 22.453 1 42.12 144 ALA A O 1
ATOM 1052 N N . LYS A 1 145 ? -7.301 5.023 21.953 1 44.34 145 LYS A N 1
ATOM 1053 C CA . LYS A 1 145 ? -6.621 4.281 23.016 1 44.34 145 LYS A CA 1
ATOM 1054 C C . LYS A 1 145 ? -5.16 4.023 22.656 1 44.34 145 LYS A C 1
ATOM 1056 O O . LYS A 1 145 ? -4.273 4.137 23.5 1 44.34 145 LYS A O 1
ATOM 1061 N N . ALA A 1 146 ? -4.922 3.668 21.484 1 40.81 146 ALA A N 1
ATOM 1062 C CA . ALA A 1 146 ? -3.545 3.426 21.062 1 40.81 146 ALA A CA 1
ATOM 1063 C C . ALA A 1 146 ? -2.76 4.73 20.969 1 40.81 146 ALA A C 1
ATOM 1065 O O . ALA A 1 146 ? -1.585 4.785 21.344 1 40.81 146 ALA A O 1
ATOM 1066 N N . LEU A 1 147 ? -3.246 5.766 20.438 1 40.84 147 LEU A N 1
ATOM 1067 C CA . LEU A 1 147 ? -2.625 7.086 20.438 1 40.84 147 LEU A CA 1
ATOM 1068 C C . LEU A 1 147 ? -2.398 7.586 21.859 1 40.84 147 LEU A C 1
ATOM 1070 O O . LEU A 1 147 ? -1.341 8.141 22.156 1 40.84 147 LEU A O 1
ATOM 1074 N N . LYS A 1 148 ? -3.338 7.465 22.75 1 42.44 148 LYS A N 1
ATOM 1075 C CA . LYS A 1 148 ? -3.135 7.766 24.156 1 42.44 148 LYS A CA 1
ATOM 1076 C C . LYS A 1 148 ? -2.012 6.918 24.75 1 42.44 148 LYS A C 1
ATOM 1078 O O . LYS A 1 148 ? -1.2 7.41 25.531 1 42.44 148 LYS A O 1
ATOM 1083 N N . ALA A 1 149 ? -1.987 5.707 24.281 1 41.66 149 ALA A N 1
ATOM 1084 C CA . ALA A 1 149 ? -0.935 4.816 24.766 1 41.66 149 ALA A CA 1
ATOM 1085 C C . ALA A 1 149 ? 0.424 5.215 24.188 1 41.66 149 ALA A C 1
ATOM 1087 O O . ALA A 1 149 ? 1.438 5.16 24.891 1 41.66 149 ALA A O 1
ATOM 1088 N N . PHE A 1 150 ? 0.493 5.559 23.031 1 39.41 150 PHE A N 1
ATOM 1089 C CA . PHE A 1 150 ? 1.72 6.043 22.406 1 39.41 150 PHE A CA 1
ATOM 1090 C C . PHE A 1 150 ? 2.143 7.379 23 1 39.41 150 PHE A C 1
ATOM 1092 O O . PHE A 1 150 ? 3.322 7.586 23.297 1 39.41 150 PHE A O 1
ATOM 1099 N N . GLN A 1 151 ? 1.317 8.352 23.078 1 40.25 151 GLN A N 1
ATOM 1100 C CA . GLN A 1 151 ? 1.603 9.625 23.734 1 40.25 151 GLN A CA 1
ATOM 1101 C C . GLN A 1 151 ? 2.098 9.406 25.172 1 40.25 151 GLN A C 1
ATOM 1103 O O . GLN A 1 151 ? 3.014 10.094 25.625 1 40.25 151 GLN A O 1
ATOM 1108 N N . LYS A 1 152 ? 1.447 8.586 25.766 1 43.47 152 LYS A N 1
ATOM 1109 C CA . LYS A 1 152 ? 1.907 8.258 27.109 1 43.47 152 LYS A CA 1
ATOM 1110 C C . LYS A 1 152 ? 3.293 7.617 27.078 1 43.47 152 LYS A C 1
ATOM 1112 O O . LYS A 1 152 ? 4.125 7.883 27.953 1 43.47 152 LYS A O 1
ATOM 1117 N N . LYS A 1 153 ? 3.412 6.84 26.016 1 40.44 153 LYS A N 1
ATOM 1118 C CA . LYS A 1 153 ? 4.719 6.203 25.891 1 40.44 153 LYS A CA 1
ATOM 1119 C C . LYS A 1 153 ? 5.773 7.199 25.422 1 40.44 153 LYS A C 1
ATOM 1121 O O . LYS A 1 153 ? 6.914 7.176 25.891 1 40.44 153 LYS A O 1
ATOM 1126 N N . MET A 1 154 ? 5.48 7.969 24.531 1 38.88 154 MET A N 1
ATOM 1127 C CA . MET A 1 154 ? 6.406 9.008 24.078 1 38.88 154 MET A CA 1
ATOM 1128 C C . MET A 1 154 ? 6.613 10.055 25.156 1 38.88 154 MET A C 1
ATOM 1130 O O . MET A 1 154 ? 7.707 10.602 25.297 1 38.88 154 MET A O 1
ATOM 1134 N N . ALA A 1 155 ? 5.652 10.492 25.812 1 38 155 ALA A N 1
ATOM 1135 C CA . ALA A 1 155 ? 5.785 11.398 26.953 1 38 155 ALA A CA 1
ATOM 1136 C C . ALA A 1 155 ? 6.652 10.773 28.047 1 38 155 ALA A C 1
ATOM 1138 O O . ALA A 1 155 ? 7.41 11.484 28.719 1 38 155 ALA A O 1
ATOM 1139 N N . LYS A 1 156 ? 6.562 9.523 28.203 1 43.5 156 LYS A N 1
ATOM 1140 C CA . LYS A 1 156 ? 7.414 8.898 29.219 1 43.5 156 LYS A CA 1
ATOM 1141 C C . LYS A 1 156 ? 8.867 8.844 28.75 1 43.5 156 LYS A C 1
ATOM 1143 O O . LYS A 1 156 ? 9.781 8.82 29.578 1 43.5 156 LYS A O 1
ATOM 1148 N N . GLN A 1 157 ? 9.109 8.672 27.484 1 37.5 157 GLN A N 1
ATOM 1149 C CA . GLN A 1 157 ? 10.5 8.633 27.031 1 37.5 157 GLN A CA 1
ATOM 1150 C C . GLN A 1 157 ? 11.133 10.023 27.094 1 37.5 157 GLN A C 1
ATOM 1152 O O . GLN A 1 157 ? 12.344 10.148 27.25 1 37.5 157 GLN A O 1
ATOM 1157 N N . LYS A 1 158 ? 10.539 11.211 26.984 1 39.44 158 LYS A N 1
ATOM 1158 C CA . LYS A 1 158 ? 11.125 12.531 27.188 1 39.44 158 LYS A CA 1
ATOM 1159 C C . LYS A 1 158 ? 11.422 12.781 28.656 1 39.44 158 LYS A C 1
ATOM 1161 O O . LYS A 1 158 ? 12.211 13.664 29 1 39.44 158 LYS A O 1
ATOM 1166 N N . LYS A 1 159 ? 10.828 12.219 29.562 1 42.16 159 LYS A N 1
ATOM 1167 C CA . LYS A 1 159 ? 11.234 12.469 30.953 1 42.16 159 LYS A CA 1
ATOM 1168 C C . LYS A 1 159 ? 12.484 11.68 31.312 1 42.16 159 LYS A C 1
ATOM 1170 O O . LYS A 1 159 ? 13.031 11.828 32.406 1 42.16 159 LYS A O 1
ATOM 1175 N N . LYS A 1 160 ? 12.93 10.781 30.5 1 36.25 160 LYS A N 1
ATOM 1176 C CA . LYS A 1 160 ? 14.203 10.281 31.016 1 36.25 160 LYS A CA 1
ATOM 1177 C C . LYS A 1 160 ? 15.375 10.977 30.328 1 36.25 160 LYS A C 1
ATOM 1179 O O . LYS A 1 160 ? 15.336 11.234 29.125 1 36.25 160 LYS A O 1
ATOM 1184 N N . ALA B 1 1 ? 47.281 4.453 5.449 1 27.72 1 ALA B N 1
ATOM 1185 C CA . ALA B 1 1 ? 46 5.02 5.879 1 27.72 1 ALA B CA 1
ATOM 1186 C C . ALA B 1 1 ? 44.844 4.039 5.633 1 27.72 1 ALA B C 1
ATOM 1188 O O . ALA B 1 1 ? 44.562 3.699 4.484 1 27.72 1 ALA B O 1
ATOM 1189 N N . GLY B 1 2 ? 44.531 3.131 6.387 1 26.97 2 GLY B N 1
ATOM 1190 C CA . GLY B 1 2 ? 43.781 1.892 6.191 1 26.97 2 GLY B CA 1
ATOM 1191 C C . GLY B 1 2 ? 42.281 2.105 6.016 1 26.97 2 GLY B C 1
ATOM 1192 O O . GLY B 1 2 ? 41.688 2.914 6.723 1 26.97 2 GLY B O 1
ATOM 1193 N N . ALA B 1 3 ? 41.719 1.929 4.816 1 33.44 3 ALA B N 1
ATOM 1194 C CA . ALA B 1 3 ? 40.312 2.121 4.469 1 33.44 3 ALA B CA 1
ATOM 1195 C C . ALA B 1 3 ? 39.406 1.353 5.422 1 33.44 3 ALA B C 1
ATOM 1197 O O . ALA B 1 3 ? 39.562 0.148 5.621 1 33.44 3 ALA B O 1
ATOM 1198 N N . LEU B 1 4 ? 38.875 1.975 6.477 1 32.38 4 LEU B N 1
ATOM 1199 C CA . LEU B 1 4 ? 38 1.379 7.465 1 32.38 4 LEU B CA 1
ATOM 1200 C C . LEU B 1 4 ? 36.812 0.674 6.781 1 32.38 4 LEU B C 1
ATOM 1202 O O . LEU B 1 4 ? 36.312 1.154 5.77 1 32.38 4 LEU B O 1
ATOM 1206 N N . PRO B 1 5 ? 36.656 -0.602 6.949 1 32.44 5 PRO B N 1
ATOM 1207 C CA . PRO B 1 5 ? 35.594 -1.358 6.293 1 32.44 5 PRO B CA 1
ATOM 1208 C C . PRO B 1 5 ? 34.219 -0.732 6.5 1 32.44 5 PRO B C 1
ATOM 1210 O O . PRO B 1 5 ? 34 -0.036 7.492 1 32.44 5 PRO B O 1
ATOM 1213 N N . SER B 1 6 ? 33.625 -0.295 5.426 1 31.55 6 SER B N 1
ATOM 1214 C CA . SER B 1 6 ? 32.281 0.271 5.422 1 31.55 6 SER B CA 1
ATOM 1215 C C . SER B 1 6 ? 31.344 -0.53 6.316 1 31.55 6 SER B C 1
ATOM 1217 O O . SER B 1 6 ? 31.406 -1.76 6.359 1 31.55 6 SER B O 1
ATOM 1219 N N . PRO B 1 7 ? 30.922 0.081 7.461 1 28.86 7 PRO B N 1
ATOM 1220 C CA . PRO B 1 7 ? 30.047 -0.654 8.367 1 28.86 7 PRO B CA 1
ATOM 1221 C C . PRO B 1 7 ? 29.031 -1.517 7.621 1 28.86 7 PRO B C 1
ATOM 1223 O O . PRO B 1 7 ? 28.594 -1.163 6.52 1 28.86 7 PRO B O 1
ATOM 1226 N N . ALA B 1 8 ? 29.016 -2.775 7.887 1 27.66 8 ALA B N 1
ATOM 1227 C CA . ALA B 1 8 ? 28.047 -3.775 7.457 1 27.66 8 ALA B CA 1
ATOM 1228 C C . ALA B 1 8 ? 26.625 -3.248 7.59 1 27.66 8 ALA B C 1
ATOM 1230 O O . ALA B 1 8 ? 26.219 -2.799 8.664 1 27.66 8 ALA B O 1
ATOM 1231 N N . LEU B 1 9 ? 26.125 -2.586 6.574 1 29.34 9 LEU B N 1
ATOM 1232 C CA . LEU B 1 9 ? 24.719 -2.246 6.574 1 29.34 9 LEU B CA 1
ATOM 1233 C C . LEU B 1 9 ? 23.891 -3.354 7.215 1 29.34 9 LEU B C 1
ATOM 1235 O O . LEU B 1 9 ? 23.922 -4.504 6.77 1 29.34 9 LEU B O 1
ATOM 1239 N N . VAL B 1 10 ? 23.984 -3.5 8.523 1 28.44 10 VAL B N 1
ATOM 1240 C CA . VAL B 1 10 ? 23.078 -4.418 9.203 1 28.44 10 VAL B CA 1
ATOM 1241 C C . VAL B 1 10 ? 21.734 -4.438 8.492 1 28.44 10 VAL B C 1
ATOM 1243 O O . VAL B 1 10 ? 21.062 -3.404 8.391 1 28.44 10 VAL B O 1
ATOM 1246 N N . HIS B 1 11 ? 21.719 -5.289 7.555 1 32.03 11 HIS B N 1
ATOM 1247 C CA . HIS B 1 11 ? 20.438 -5.57 6.898 1 32.03 11 HIS B CA 1
ATOM 1248 C C . HIS B 1 11 ? 19.312 -5.66 7.914 1 32.03 11 HIS B C 1
ATOM 1250 O O . HIS B 1 11 ? 19.219 -6.633 8.664 1 32.03 11 HIS B O 1
ATOM 1256 N N . ASP B 1 12 ? 19.188 -4.684 8.703 1 33.44 12 ASP B N 1
ATOM 1257 C CA . ASP B 1 12 ? 17.938 -4.648 9.477 1 33.44 12 ASP B CA 1
ATOM 1258 C C . ASP B 1 12 ? 16.859 -5.48 8.797 1 33.44 12 ASP B C 1
ATOM 1260 O O . ASP B 1 12 ? 16.859 -5.629 7.574 1 33.44 12 ASP B O 1
ATOM 1264 N N . ALA B 1 13 ? 16.344 -6.422 9.523 1 36.88 13 ALA B N 1
ATOM 1265 C CA . ALA B 1 13 ? 15.312 -7.266 8.93 1 36.88 13 ALA B CA 1
ATOM 1266 C C . ALA B 1 13 ? 14.539 -6.516 7.852 1 36.88 13 ALA B C 1
ATOM 1268 O O . ALA B 1 13 ? 13.633 -5.742 8.156 1 36.88 13 ALA B O 1
ATOM 1269 N N . ALA B 1 14 ? 15.07 -5.992 6.738 1 43.12 14 ALA B N 1
ATOM 1270 C CA . ALA B 1 14 ? 14.742 -5.246 5.527 1 43.12 14 ALA B CA 1
ATOM 1271 C C . ALA B 1 14 ? 13.461 -5.77 4.891 1 43.12 14 ALA B C 1
ATOM 1273 O O . ALA B 1 14 ? 13.477 -6.789 4.195 1 43.12 14 ALA B O 1
ATOM 1274 N N . ALA B 1 15 ? 12.352 -5.648 5.543 1 45.19 15 ALA B N 1
ATOM 1275 C CA . ALA B 1 15 ? 11.039 -6.176 5.184 1 45.19 15 ALA B CA 1
ATOM 1276 C C . ALA B 1 15 ? 10.695 -5.852 3.732 1 45.19 15 ALA B C 1
ATOM 1278 O O . ALA B 1 15 ? 11.336 -5 3.113 1 45.19 15 ALA B O 1
ATOM 1279 N N . PRO B 1 16 ? 9.234 -5.621 3.055 1 60.81 16 PRO B N 1
ATOM 1280 C CA . PRO B 1 16 ? 8.25 -5.855 1.991 1 60.81 16 PRO B CA 1
ATOM 1281 C C . PRO B 1 16 ? 8.289 -4.781 0.904 1 60.81 16 PRO B C 1
ATOM 1283 O O . PRO B 1 16 ? 7.645 -4.926 -0.135 1 60.81 16 PRO B O 1
ATOM 1286 N N . ASN B 1 17 ? 8.75 -4.398 -0.205 1 70.69 17 ASN B N 1
ATOM 1287 C CA . ASN B 1 17 ? 8.477 -3.584 -1.383 1 70.69 17 ASN B CA 1
ATOM 1288 C C . ASN B 1 17 ? 8.242 -4.449 -2.619 1 70.69 17 ASN B C 1
ATOM 1290 O O . ASN B 1 17 ? 9.07 -4.473 -3.529 1 70.69 17 ASN B O 1
ATOM 1294 N N . LEU B 1 18 ? 7.367 -5.379 -2.697 1 87.38 18 LEU B N 1
ATOM 1295 C CA . LEU B 1 18 ? 6.996 -6.363 -3.707 1 87.38 18 LEU B CA 1
ATOM 1296 C C . LEU B 1 18 ? 6.535 -5.684 -4.992 1 87.38 18 LEU B C 1
ATOM 1298 O O . LEU B 1 18 ? 5.402 -5.211 -5.074 1 87.38 18 LEU B O 1
ATOM 1302 N N . SER B 1 19 ? 7.508 -5.617 -5.961 1 90.69 19 SER B N 1
ATOM 1303 C CA . SER B 1 19 ? 7.176 -5.055 -7.262 1 90.69 19 SER B CA 1
ATOM 1304 C C . SER B 1 19 ? 6.43 -6.062 -8.133 1 90.69 19 SER B C 1
ATOM 1306 O O . SER B 1 19 ? 6.742 -7.254 -8.117 1 90.69 19 SER B O 1
ATOM 1308 N N . LEU B 1 20 ? 5.512 -5.551 -8.953 1 94.12 20 LEU B N 1
ATOM 1309 C CA . LEU B 1 20 ? 4.738 -6.391 -9.867 1 94.12 20 LEU B CA 1
ATOM 1310 C C . LEU B 1 20 ? 5.445 -6.523 -11.211 1 94.12 20 LEU B C 1
ATOM 1312 O O . LEU B 1 20 ? 5.012 -7.293 -12.07 1 94.12 20 LEU B O 1
ATOM 1316 N N . GLN B 1 21 ? 6.496 -5.691 -11.375 1 90.81 21 GLN B N 1
ATOM 1317 C CA . GLN B 1 21 ? 7.266 -5.656 -12.609 1 90.81 21 GLN B CA 1
ATOM 1318 C C . GLN B 1 21 ? 8.758 -5.805 -12.336 1 90.81 21 GLN B C 1
ATOM 1320 O O . GLN B 1 21 ? 9.234 -5.438 -11.258 1 90.81 21 GLN B O 1
ATOM 1325 N N . PRO B 1 22 ? 9.461 -6.453 -13.297 1 86.75 22 PRO B N 1
ATOM 1326 C CA . PRO B 1 22 ? 10.906 -6.523 -13.094 1 86.75 22 PRO B CA 1
ATOM 1327 C C . PRO B 1 22 ? 11.555 -5.145 -12.992 1 86.75 22 PRO B C 1
ATOM 1329 O O . PRO B 1 22 ? 11.031 -4.172 -13.547 1 86.75 22 PRO B O 1
ATOM 1332 N N . PRO B 1 23 ? 12.648 -5.078 -12.195 1 76 23 PRO B N 1
ATOM 1333 C CA . PRO B 1 23 ? 13.328 -3.783 -12.07 1 76 23 PRO B CA 1
ATOM 1334 C C . PRO B 1 23 ? 13.781 -3.23 -13.422 1 76 23 PRO B C 1
ATOM 1336 O O . PRO B 1 23 ? 14.211 -3.992 -14.297 1 76 23 PRO B O 1
ATOM 1339 N N . ARG B 1 24 ? 13.367 -1.916 -13.539 1 67.62 24 ARG B N 1
ATOM 1340 C CA . ARG B 1 24 ? 13.852 -1.239 -14.742 1 67.62 24 ARG B CA 1
ATOM 1341 C C . ARG B 1 24 ? 15.266 -0.692 -14.531 1 67.62 24 ARG B C 1
ATOM 1343 O O . ARG B 1 24 ? 15.672 -0.432 -13.391 1 67.62 24 ARG B O 1
ATOM 1350 N N . GLU B 1 25 ? 16.234 -0.99 -15.32 1 58.66 25 GLU B N 1
ATOM 1351 C CA . GLU B 1 25 ? 17.609 -0.533 -15.258 1 58.66 25 GLU B CA 1
ATOM 1352 C C . GLU B 1 25 ? 17.703 0.922 -14.805 1 58.66 25 GLU B C 1
ATOM 1354 O O . GLU B 1 25 ? 18.766 1.392 -14.391 1 58.66 25 GLU B O 1
ATOM 1359 N N . VAL B 1 26 ? 16.688 1.674 -14.891 1 51 26 VAL B N 1
ATOM 1360 C CA . VAL B 1 26 ? 16.922 3.105 -14.719 1 51 26 VAL B CA 1
ATOM 1361 C C . VAL B 1 26 ? 16.719 3.492 -13.258 1 51 26 VAL B C 1
ATOM 1363 O O . VAL B 1 26 ? 15.969 2.826 -12.531 1 51 26 VAL B O 1
ATOM 1366 N N . GLU B 1 27 ? 17.625 4.344 -12.656 1 48.03 27 GLU B N 1
ATOM 1367 C CA . GLU B 1 27 ? 17.656 5.094 -11.406 1 48.03 27 GLU B CA 1
ATOM 1368 C C . GLU B 1 27 ? 16.234 5.332 -10.883 1 48.03 27 GLU B C 1
ATOM 1370 O O . GLU B 1 27 ? 16.031 5.473 -9.672 1 48.03 27 GLU B O 1
ATOM 1375 N N . ALA B 1 28 ? 15.328 5.121 -11.617 1 49 28 ALA B N 1
ATOM 1376 C CA . ALA B 1 28 ? 13.945 5.527 -11.359 1 49 28 ALA B CA 1
ATOM 1377 C C . ALA B 1 28 ? 13.289 4.613 -10.336 1 49 28 ALA B C 1
ATOM 1379 O O . ALA B 1 28 ? 12.258 4.961 -9.758 1 49 28 ALA B O 1
ATOM 1380 N N . GLU B 1 29 ? 13.867 3.475 -9.977 1 52.16 29 GLU B N 1
ATOM 1381 C CA . GLU B 1 29 ? 13.242 2.475 -9.117 1 52.16 29 GLU B CA 1
ATOM 1382 C C . GLU B 1 29 ? 13.023 3.02 -7.707 1 52.16 29 GLU B C 1
ATOM 1384 O O . GLU B 1 29 ? 11.961 2.807 -7.113 1 52.16 29 GLU B O 1
ATOM 1389 N N . ARG B 1 30 ? 14.102 3.75 -7.223 1 51.97 30 ARG B N 1
ATOM 1390 C CA . ARG B 1 30 ? 14.039 4.266 -5.859 1 51.97 30 ARG B CA 1
ATOM 1391 C C . ARG B 1 30 ? 12.93 5.305 -5.719 1 51.97 30 ARG B C 1
ATOM 1393 O O . ARG B 1 30 ? 12.234 5.348 -4.703 1 51.97 30 ARG B O 1
ATOM 1400 N N . LEU B 1 31 ? 12.898 6.098 -6.781 1 53.31 31 LEU B N 1
ATOM 1401 C CA . LEU B 1 31 ? 11.992 7.246 -6.734 1 53.31 31 LEU B CA 1
ATOM 1402 C C . LEU B 1 31 ? 10.539 6.789 -6.641 1 53.31 31 LEU B C 1
ATOM 1404 O O . LEU B 1 31 ? 9.742 7.398 -5.922 1 53.31 31 LEU B O 1
ATOM 1408 N N . ASP B 1 32 ? 10.406 5.559 -6.984 1 60.81 32 ASP B N 1
ATOM 1409 C CA . ASP B 1 32 ? 9.016 5.137 -7.133 1 60.81 32 ASP B CA 1
ATOM 1410 C C . ASP B 1 32 ? 8.469 4.586 -5.82 1 60.81 32 ASP B C 1
ATOM 1412 O O . ASP B 1 32 ? 7.316 4.852 -5.461 1 60.81 32 ASP B O 1
ATOM 1416 N N . THR B 1 33 ? 9.453 4.199 -4.988 1 78.25 33 THR B N 1
ATOM 1417 C CA . THR B 1 33 ? 8.945 3.557 -3.783 1 78.25 33 THR B CA 1
ATOM 1418 C C . THR B 1 33 ? 8.734 4.582 -2.674 1 78.25 33 THR B C 1
ATOM 1420 O O . THR B 1 33 ? 8.039 4.309 -1.689 1 78.25 33 THR B O 1
ATOM 1423 N N . ASP B 1 34 ? 9.086 5.875 -2.912 1 86.25 34 ASP B N 1
ATOM 1424 C CA . ASP B 1 34 ? 8.914 6.883 -1.872 1 86.25 34 ASP B CA 1
ATOM 1425 C C . ASP B 1 34 ? 7.723 7.785 -2.18 1 86.25 34 ASP B C 1
ATOM 1427 O O . ASP B 1 34 ? 7.332 8.609 -1.351 1 86.25 34 ASP B O 1
ATOM 1431 N N . GLU B 1 35 ? 7.215 7.574 -3.287 1 88.94 35 GLU B N 1
ATOM 1432 C CA . GLU B 1 35 ? 6.164 8.484 -3.736 1 88.94 35 GLU B CA 1
ATOM 1433 C C . GLU B 1 35 ? 4.801 8.062 -3.195 1 88.94 35 GLU B C 1
ATOM 1435 O O . GLU B 1 35 ? 3.844 8.836 -3.236 1 88.94 35 GLU B O 1
ATOM 1440 N N . TYR B 1 36 ? 4.762 6.84 -2.729 1 91.94 36 TYR B N 1
ATOM 1441 C CA . TYR B 1 36 ? 3.504 6.301 -2.227 1 91.94 36 TYR B CA 1
ATOM 1442 C C . TYR B 1 36 ? 3.729 5.469 -0.968 1 91.94 36 TYR B C 1
ATOM 1444 O O . TYR B 1 36 ? 4.844 5.012 -0.709 1 91.94 36 TYR B O 1
ATOM 1452 N N . TYR B 1 37 ? 2.711 5.414 -0.215 1 93.31 37 TYR B N 1
ATOM 1453 C CA . TYR B 1 37 ? 2.697 4.328 0.756 1 93.31 37 TYR B CA 1
ATOM 1454 C C . TYR B 1 37 ? 2.242 3.025 0.108 1 93.31 37 TYR B C 1
ATOM 1456 O O . TYR B 1 37 ? 1.145 2.951 -0.448 1 93.31 37 TYR B O 1
ATOM 1464 N N . LEU B 1 38 ? 3.139 2.09 0.179 1 92.56 38 LEU B N 1
ATOM 1465 C CA . LEU B 1 38 ? 2.848 0.782 -0.398 1 92.56 38 LEU B CA 1
ATOM 1466 C C . LEU B 1 38 ? 2.152 -0.118 0.617 1 92.56 38 LEU B C 1
ATOM 1468 O O . LEU B 1 38 ? 2.336 0.042 1.825 1 92.56 38 LEU B O 1
ATOM 1472 N N . LEU B 1 39 ? 1.376 -1.085 0.103 1 90.31 39 LEU B N 1
ATOM 1473 C CA . LEU B 1 39 ? 0.626 -2.018 0.938 1 90.31 39 LEU B CA 1
ATOM 1474 C C . LEU B 1 39 ? 1.56 -2.789 1.865 1 90.31 39 LEU B C 1
ATOM 1476 O O . LEU B 1 39 ? 1.203 -3.08 3.01 1 90.31 39 LEU B O 1
ATOM 1480 N N . ASP B 1 40 ? 2.771 -3.1 1.366 1 90 40 ASP B N 1
ATOM 1481 C CA . ASP B 1 40 ? 3.68 -3.969 2.109 1 90 40 ASP B CA 1
ATOM 1482 C C . ASP B 1 40 ? 4.789 -3.162 2.777 1 90 40 ASP B C 1
ATOM 1484 O O . ASP B 1 40 ? 5.855 -3.699 3.082 1 90 40 ASP B O 1
ATOM 1488 N N . ASP B 1 41 ? 4.539 -1.863 2.938 1 92.62 41 ASP B N 1
ATOM 1489 C CA . ASP B 1 41 ? 5.512 -1.025 3.629 1 92.62 41 ASP B CA 1
ATOM 1490 C C . ASP B 1 41 ? 5.688 -1.468 5.082 1 92.62 41 ASP B C 1
ATOM 1492 O O . ASP B 1 41 ? 4.703 -1.689 5.789 1 92.62 41 ASP B O 1
ATOM 1496 N N . PRO B 1 42 ? 6.938 -1.583 5.52 1 92.44 42 PRO B N 1
ATOM 1497 C CA . PRO B 1 42 ? 7.117 -1.693 6.969 1 92.44 42 PRO B CA 1
ATOM 1498 C C . PRO B 1 42 ? 6.723 -0.419 7.711 1 92.44 42 PRO B C 1
ATOM 1500 O O . PRO B 1 42 ? 6.613 0.647 7.102 1 92.44 42 PRO B O 1
ATOM 1503 N N . LYS B 1 43 ? 6.453 -0.529 9.039 1 91 43 LYS B N 1
ATOM 1504 C CA . LYS B 1 43 ? 5.98 0.604 9.828 1 91 43 LYS B CA 1
ATOM 1505 C C . LYS B 1 43 ? 6.984 1.754 9.797 1 91 43 LYS B C 1
ATOM 1507 O O . LYS B 1 43 ? 6.598 2.924 9.852 1 91 43 LYS B O 1
ATOM 1512 N N . VAL B 1 44 ? 8.312 1.435 9.711 1 91.25 44 VAL B N 1
ATOM 1513 C CA . VAL B 1 44 ? 9.352 2.455 9.758 1 91.25 44 VAL B CA 1
ATOM 1514 C C . VAL B 1 44 ? 9.211 3.396 8.562 1 91.25 44 VAL B C 1
ATOM 1516 O O . VAL B 1 44 ? 9.602 4.562 8.633 1 91.25 44 VAL B O 1
ATOM 1519 N N . HIS B 1 45 ? 8.586 2.994 7.492 1 92.81 45 HIS B N 1
ATOM 1520 C CA . HIS B 1 45 ? 8.391 3.82 6.309 1 92.81 45 HIS B CA 1
ATOM 1521 C C . HIS B 1 45 ? 7.336 4.895 6.555 1 92.81 45 HIS B C 1
ATOM 1523 O O . HIS B 1 45 ? 7.285 5.895 5.832 1 92.81 45 HIS B O 1
ATOM 1529 N N . GLY B 1 46 ? 6.457 4.656 7.527 1 93.69 46 GLY B N 1
ATOM 1530 C CA . GLY B 1 46 ? 5.512 5.699 7.891 1 93.69 46 GLY B CA 1
ATOM 1531 C C . GLY B 1 46 ? 6.176 7.023 8.219 1 93.69 46 GLY B C 1
ATOM 1532 O O . GLY B 1 46 ? 5.742 8.07 7.742 1 93.69 46 GLY B O 1
ATOM 1533 N N . LYS B 1 47 ? 7.246 6.906 8.969 1 95.62 47 LYS B N 1
ATOM 1534 C CA . LYS B 1 47 ? 7.945 8.125 9.375 1 95.62 47 LYS B CA 1
ATOM 1535 C C . LYS B 1 47 ? 8.852 8.633 8.258 1 95.62 47 LYS B C 1
ATOM 1537 O O . LYS B 1 47 ? 8.812 9.82 7.914 1 95.62 47 LYS B O 1
ATOM 1542 N N . SER B 1 48 ? 9.648 7.738 7.652 1 95.81 48 SER B N 1
ATOM 1543 C CA . SER B 1 48 ? 10.648 8.148 6.676 1 95.81 48 SER B CA 1
ATOM 1544 C C . SER B 1 48 ? 10 8.727 5.422 1 95.81 48 SER B C 1
ATOM 1546 O O . SER B 1 48 ? 10.461 9.742 4.887 1 95.81 48 SER B O 1
ATOM 1548 N N . LYS B 1 49 ? 8.961 8.164 4.973 1 95.88 49 LYS B N 1
ATOM 1549 C CA . LYS B 1 49 ? 8.273 8.664 3.785 1 95.88 49 LYS B CA 1
ATOM 1550 C C . LYS B 1 49 ? 7.555 9.977 4.078 1 95.88 49 LYS B C 1
ATOM 1552 O O . LYS B 1 49 ? 7.547 10.891 3.25 1 95.88 49 LYS B O 1
ATOM 1557 N N . MET B 1 50 ? 6.973 10.109 5.273 1 97.5 50 MET B N 1
ATOM 1558 C CA . MET B 1 50 ? 6.281 11.344 5.637 1 97.5 50 MET B CA 1
ATOM 1559 C C . MET B 1 50 ? 7.258 12.508 5.715 1 97.5 50 MET B C 1
ATOM 1561 O O . MET B 1 50 ? 6.93 13.633 5.316 1 97.5 50 MET B O 1
ATOM 1565 N N . LYS B 1 51 ? 8.414 12.203 6.207 1 97.12 51 LYS B N 1
ATOM 1566 C CA . LYS B 1 51 ? 9.445 13.234 6.305 1 97.12 51 LYS B CA 1
ATOM 1567 C C . LYS B 1 51 ? 9.766 13.828 4.938 1 97.12 51 LYS B C 1
ATOM 1569 O O . LYS B 1 51 ? 10.055 15.023 4.82 1 97.12 51 LYS B O 1
ATOM 1574 N N . LYS B 1 52 ? 9.664 13.039 3.881 1 96.25 52 LYS B N 1
ATOM 1575 C CA . LYS B 1 52 ? 10.031 13.445 2.527 1 96.25 52 LYS B CA 1
ATOM 1576 C C . LYS B 1 52 ? 8.828 13.984 1.765 1 96.25 52 LYS B C 1
ATOM 1578 O O . LYS B 1 52 ? 8.977 14.547 0.676 1 96.25 52 LYS B O 1
ATOM 1583 N N . ALA B 1 53 ? 7.68 13.812 2.33 1 97.19 53 ALA B N 1
ATOM 1584 C CA . ALA B 1 53 ? 6.453 14.195 1.638 1 97.19 53 ALA B CA 1
ATOM 1585 C C . ALA B 1 53 ? 6.43 15.695 1.355 1 97.19 53 ALA B C 1
ATOM 1587 O O . ALA B 1 53 ? 6.914 16.5 2.162 1 97.19 53 ALA B O 1
ATOM 1588 N N . PHE B 1 54 ? 5.875 16.047 0.161 1 97.12 54 PHE B N 1
ATOM 1589 C CA . PHE B 1 54 ? 5.719 17.453 -0.204 1 97.12 54 PHE B CA 1
ATOM 1590 C C . PHE B 1 54 ? 4.777 18.156 0.762 1 97.12 54 PHE B C 1
ATOM 1592 O O . PHE B 1 54 ? 3.668 17.688 1.019 1 97.12 54 PHE B O 1
ATOM 1599 N N . CYS B 1 55 ? 5.285 19.25 1.285 1 98 55 CYS B N 1
ATOM 1600 C CA . CYS B 1 55 ? 4.52 20.047 2.244 1 98 55 CYS B CA 1
ATOM 1601 C C . CYS B 1 55 ? 5.035 21.484 2.305 1 98 55 CYS B C 1
ATOM 1603 O O . CYS B 1 55 ? 5.645 21.875 3.295 1 98 55 CYS B O 1
ATOM 1605 N N . GLU B 1 56 ? 4.613 22.234 1.315 1 97.38 56 GLU B N 1
ATOM 1606 C CA . GLU B 1 56 ? 5 23.641 1.269 1 97.38 56 GLU B CA 1
ATOM 1607 C C . GLU B 1 56 ? 4.176 24.469 2.244 1 97.38 56 GLU B C 1
ATOM 1609 O O . GLU B 1 56 ? 2.951 24.344 2.291 1 97.38 56 GLU B O 1
ATOM 1614 N N . PRO B 1 57 ? 4.875 25.297 2.99 1 97.44 57 PRO B N 1
ATOM 1615 C CA . PRO B 1 57 ? 4.156 26.109 3.979 1 97.44 57 PRO B CA 1
ATOM 1616 C C . PRO B 1 57 ? 2.975 26.859 3.377 1 97.44 57 PRO B C 1
ATOM 1618 O O . PRO B 1 57 ? 3.145 27.625 2.42 1 97.44 57 PRO B O 1
ATOM 1621 N N . GLY B 1 58 ? 1.834 26.609 3.926 1 97.56 58 GLY B N 1
ATOM 1622 C CA . GLY B 1 58 ? 0.63 27.344 3.562 1 97.56 58 GLY B CA 1
ATOM 1623 C C . GLY B 1 58 ? -0.022 26.828 2.295 1 97.56 58 GLY B C 1
ATOM 1624 O O . GLY B 1 58 ? -1.092 27.297 1.903 1 97.56 58 GLY B O 1
ATOM 1625 N N . ASN B 1 59 ? 0.572 25.922 1.611 1 97.56 59 ASN B N 1
ATOM 1626 C CA . ASN B 1 59 ? 0.036 25.375 0.369 1 97.56 59 ASN B CA 1
ATOM 1627 C C . ASN B 1 59 ? -0.974 24.266 0.635 1 97.56 59 ASN B C 1
ATOM 1629 O O . ASN B 1 59 ? -0.594 23.141 0.985 1 97.56 59 ASN B O 1
ATOM 1633 N N . VAL B 1 60 ? -2.203 24.562 0.411 1 97.06 60 VAL B N 1
ATOM 1634 C CA . VAL B 1 60 ? -3.242 23.578 0.713 1 97.06 60 VAL B CA 1
ATOM 1635 C C . VAL B 1 60 ? -3.771 22.969 -0.583 1 97.06 60 VAL B C 1
ATOM 1637 O O . VAL B 1 60 ? -4.609 22.062 -0.555 1 97.06 60 VAL B O 1
ATOM 1640 N N . ALA B 1 61 ? -3.279 23.5 -1.687 1 95.69 61 ALA B N 1
ATOM 1641 C CA . ALA B 1 61 ? -3.695 22.953 -2.971 1 95.69 61 ALA B CA 1
ATOM 1642 C C . ALA B 1 61 ? -3.16 21.531 -3.156 1 95.69 61 ALA B C 1
ATOM 1644 O O . ALA B 1 61 ? -3.844 20.672 -3.717 1 95.69 61 ALA B O 1
ATOM 1645 N N . PHE B 1 62 ? -1.93 21.281 -2.76 1 95.19 62 PHE B N 1
ATOM 1646 C CA . PHE B 1 62 ? -1.323 19.953 -2.727 1 95.19 62 PHE B CA 1
ATOM 1647 C C . PHE B 1 62 ? -0.5 19.766 -1.458 1 95.19 62 PHE B C 1
ATOM 1649 O O . PHE B 1 62 ? 0.592 20.328 -1.333 1 95.19 62 PHE B O 1
ATOM 1656 N N . CYS B 1 63 ? -1.068 18.984 -0.604 1 97.31 63 CYS B N 1
ATOM 1657 C CA . CYS B 1 63 ? -0.404 18.688 0.662 1 97.31 63 CYS B CA 1
ATOM 1658 C C . CYS B 1 63 ? -0.764 17.297 1.156 1 97.31 63 CYS B C 1
ATOM 1660 O O . CYS B 1 63 ? -1.749 17.125 1.876 1 97.31 63 CYS B O 1
ATOM 1662 N N . PRO B 1 64 ? 0.06 16.375 0.818 1 97.19 64 PRO B N 1
ATOM 1663 C CA . PRO B 1 64 ? -0.237 14.977 1.137 1 97.19 64 PRO B CA 1
ATOM 1664 C C . PRO B 1 64 ? -0.479 14.75 2.627 1 97.19 64 PRO B C 1
ATOM 1666 O O . PRO B 1 64 ? -1.4 14.023 3.002 1 97.19 64 PRO B O 1
ATOM 1669 N N . PRO B 1 65 ? 0.227 15.344 3.516 1 97.69 65 PRO B N 1
ATOM 1670 C CA . PRO B 1 65 ? -0.086 15.125 4.93 1 97.69 65 PRO B CA 1
ATOM 1671 C C . PRO B 1 65 ? -1.524 15.5 5.281 1 97.69 65 PRO B C 1
ATOM 1673 O O . PRO B 1 65 ? -2.166 14.812 6.078 1 97.69 65 PRO B O 1
ATOM 1676 N N . ILE B 1 66 ? -2.018 16.547 4.695 1 96.69 66 ILE B N 1
ATOM 1677 C CA . ILE B 1 66 ? -3.398 16.938 4.969 1 96.69 66 ILE B CA 1
ATOM 1678 C C . ILE B 1 66 ? -4.348 15.883 4.406 1 96.69 66 ILE B C 1
ATOM 1680 O O . ILE B 1 66 ? -5.301 15.477 5.074 1 96.69 66 ILE B O 1
ATOM 1684 N N . GLU B 1 67 ? -4.039 15.453 3.238 1 94.44 67 GLU B N 1
ATOM 1685 C CA . GLU B 1 67 ? -4.898 14.469 2.59 1 94.44 67 GLU B CA 1
ATOM 1686 C C . GLU B 1 67 ? -4.898 13.148 3.355 1 94.44 67 GLU B C 1
ATOM 1688 O O . GLU B 1 67 ? -5.953 12.547 3.564 1 94.44 67 GLU B O 1
ATOM 1693 N N . LEU B 1 68 ? -3.764 12.727 3.748 1 94.62 68 LEU B N 1
ATOM 1694 C CA . LEU B 1 68 ? -3.639 11.469 4.469 1 94.62 68 LEU B CA 1
ATOM 1695 C C . LEU B 1 68 ? -4.324 11.547 5.828 1 94.62 68 LEU B C 1
ATOM 1697 O O . LEU B 1 68 ? -4.957 10.586 6.266 1 94.62 68 LEU B O 1
ATOM 1701 N N . LEU B 1 69 ? -4.211 12.656 6.492 1 92.94 69 LEU B N 1
ATOM 1702 C CA . LEU B 1 69 ? -4.891 12.852 7.77 1 92.94 69 LEU B CA 1
ATOM 1703 C C . LEU B 1 69 ? -6.402 12.805 7.594 1 92.94 69 LEU B C 1
ATOM 1705 O O . LEU B 1 69 ? -7.117 12.289 8.453 1 92.94 69 LEU B O 1
ATOM 1709 N N . SER B 1 70 ? -6.816 13.43 6.52 1 90.94 70 SER B N 1
ATOM 1710 C CA . SER B 1 70 ? -8.25 13.438 6.234 1 90.94 70 SER B CA 1
ATOM 1711 C C . SER B 1 70 ? -8.773 12.023 5.984 1 90.94 70 SER B C 1
ATOM 1713 O O . SER B 1 70 ? -9.852 11.664 6.449 1 90.94 70 SER B O 1
ATOM 1715 N N . TYR B 1 71 ? -8 11.25 5.352 1 88.81 71 TYR B N 1
ATOM 1716 C CA . TYR B 1 71 ? -8.43 9.922 4.934 1 88.81 71 TYR B CA 1
ATOM 1717 C C . TYR B 1 71 ? -8.195 8.898 6.035 1 88.81 71 TYR B C 1
ATOM 1719 O O . TYR B 1 71 ? -9.094 8.133 6.383 1 88.81 71 TYR B O 1
ATOM 1727 N N . PHE B 1 72 ? -7.016 8.961 6.637 1 89.69 72 PHE B N 1
ATOM 1728 C CA . PHE B 1 72 ? -6.648 7.906 7.57 1 89.69 72 PHE B CA 1
ATOM 1729 C C . PHE B 1 72 ? -6.801 8.383 9.016 1 89.69 72 PHE B C 1
ATOM 1731 O O . PHE B 1 72 ? -6.949 7.57 9.93 1 89.69 72 PHE B O 1
ATOM 1738 N N . GLY B 1 73 ? -6.672 9.648 9.195 1 87.81 73 GLY B N 1
ATOM 1739 C CA . GLY B 1 73 ? -6.777 10.188 10.539 1 87.81 73 GLY B CA 1
ATOM 1740 C C . GLY B 1 73 ? -8.211 10.383 11 1 87.81 73 GLY B C 1
ATOM 1741 O O . GLY B 1 73 ? -8.461 10.648 12.18 1 87.81 73 GLY B O 1
ATOM 1742 N N . GLY B 1 74 ? -9.094 10.297 9.969 1 84.44 74 GLY B N 1
ATOM 1743 C CA . GLY B 1 74 ? -10.508 10.367 10.32 1 84.44 74 GLY B CA 1
ATOM 1744 C C . GLY B 1 74 ? -11.062 11.781 10.289 1 84.44 74 GLY B C 1
ATOM 1745 O O . GLY B 1 74 ? -12.242 12 10.547 1 84.44 74 GLY B O 1
ATOM 1746 N N . LEU B 1 75 ? -10.266 12.703 10.031 1 85.38 75 LEU B N 1
ATOM 1747 C CA . LEU B 1 75 ? -10.719 14.094 10.023 1 85.38 75 LEU B CA 1
ATOM 1748 C C . LEU B 1 75 ? -11.859 14.281 9.023 1 85.38 75 LEU B C 1
ATOM 1750 O O . LEU B 1 75 ? -12.742 15.109 9.234 1 85.38 75 LEU B O 1
ATOM 1754 N N . GLY B 1 76 ? -11.797 13.562 7.965 1 78.38 76 GLY B N 1
ATOM 1755 C CA . GLY B 1 76 ? -12.859 13.625 6.969 1 78.38 76 GLY B CA 1
ATOM 1756 C C . GLY B 1 76 ? -14.195 13.117 7.48 1 78.38 76 GLY B C 1
ATOM 1757 O O . GLY B 1 76 ? -15.242 13.477 6.949 1 78.38 76 GLY B O 1
ATOM 1758 N N . ASP B 1 77 ? -14.109 12.328 8.508 1 78.25 77 ASP B N 1
ATOM 1759 C CA . ASP B 1 77 ? -15.32 11.75 9.078 1 78.25 77 ASP B CA 1
ATOM 1760 C C . ASP B 1 77 ? -15.695 12.438 10.391 1 78.25 77 ASP B C 1
ATOM 1762 O O . ASP B 1 77 ? -16.547 11.945 11.141 1 78.25 77 ASP B O 1
ATOM 1766 N N . GLY B 1 78 ? -15 13.508 10.719 1 78.88 78 GLY B N 1
ATOM 1767 C CA . GLY B 1 78 ? -15.336 14.305 11.883 1 78.88 78 GLY B CA 1
ATOM 1768 C C . GLY B 1 78 ? -14.609 13.867 13.141 1 78.88 78 GLY B C 1
ATOM 1769 O O . GLY B 1 78 ? -14.883 14.375 14.234 1 78.88 78 GLY B O 1
ATOM 1770 N N . ARG B 1 79 ? -13.695 13.031 13.047 1 84.25 79 ARG B N 1
ATOM 1771 C CA . ARG B 1 79 ? -12.891 12.641 14.195 1 84.25 79 ARG B CA 1
ATOM 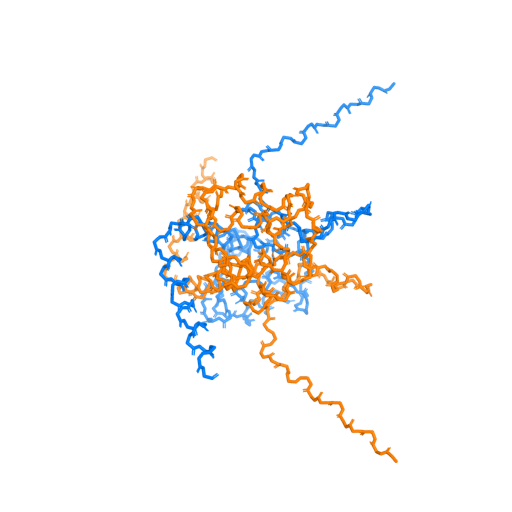1772 C C . ARG B 1 79 ? -11.852 13.711 14.531 1 84.25 79 ARG B C 1
ATOM 1774 O O . ARG B 1 79 ? -11.258 14.297 13.625 1 84.25 79 ARG B O 1
ATOM 1781 N N . ALA B 1 80 ? -11.727 13.758 15.828 1 87.75 80 ALA B N 1
ATOM 1782 C CA . ALA B 1 80 ? -10.789 14.773 16.281 1 87.75 80 ALA B CA 1
ATOM 1783 C C . ALA B 1 80 ? -9.352 14.281 16.172 1 87.75 80 ALA B C 1
ATOM 1785 O O . ALA B 1 80 ? -9.055 13.117 16.453 1 87.75 80 ALA B O 1
ATOM 1786 N N . VAL B 1 81 ? -8.531 15.203 15.688 1 90.31 81 VAL B N 1
ATOM 1787 C CA . VAL B 1 81 ? -7.098 14.922 15.68 1 90.31 81 VAL B CA 1
ATOM 1788 C C . VAL B 1 81 ? -6.359 16.031 16.438 1 90.31 81 VAL B C 1
ATOM 1790 O O . VAL B 1 81 ? -6.715 17.203 16.328 1 90.31 81 VAL B O 1
ATOM 1793 N N . THR B 1 82 ? -5.387 15.562 17.172 1 91.94 82 THR B N 1
ATOM 1794 C CA . THR B 1 82 ? -4.652 16.516 18 1 91.94 82 THR B CA 1
ATOM 1795 C C . THR B 1 82 ? -3.193 16.594 17.547 1 91.94 82 THR B C 1
ATOM 1797 O O . THR B 1 82 ? -2.537 15.578 17.344 1 91.94 82 THR B O 1
ATOM 1800 N N . VAL B 1 83 ? -2.75 17.828 17.344 1 90.94 83 VAL B N 1
ATOM 1801 C CA . VAL B 1 83 ? -1.345 18.109 17.078 1 90.94 83 VAL B CA 1
ATOM 1802 C C . VAL B 1 83 ? -0.625 18.438 18.375 1 90.94 83 VAL B C 1
ATOM 1804 O O . VAL B 1 83 ? -1.018 19.375 19.094 1 90.94 83 VAL B O 1
ATOM 1807 N N . SER B 1 84 ? 0.374 17.656 18.625 1 87.62 84 SER B N 1
ATOM 1808 C CA . SER B 1 84 ? 1.162 17.906 19.828 1 87.62 84 SER B CA 1
ATOM 1809 C C . SER B 1 84 ? 2.303 18.891 19.547 1 87.62 84 SER B C 1
ATOM 1811 O O . SER B 1 84 ? 3.109 18.656 18.641 1 87.62 84 SER B O 1
ATOM 1813 N N . ARG B 1 85 ? 2.293 19.922 20.172 1 84.19 85 ARG B N 1
ATOM 1814 C CA . ARG B 1 85 ? 3.34 20.938 20.062 1 84.19 85 ARG B CA 1
ATOM 1815 C C . ARG B 1 85 ? 3.842 21.359 21.453 1 84.19 85 ARG B C 1
ATOM 1817 O O . ARG B 1 85 ? 3.195 21.078 22.453 1 84.19 85 ARG B O 1
ATOM 1824 N N . SER B 1 86 ? 5.031 21.953 21.484 1 83.44 86 SER B N 1
ATOM 1825 C CA . SER B 1 86 ? 5.543 22.469 22.734 1 83.44 86 SER B CA 1
ATOM 1826 C C . SER B 1 86 ? 4.711 23.656 23.219 1 83.44 86 SER B C 1
ATOM 1828 O O . SER B 1 86 ? 4.008 24.297 22.438 1 83.44 86 SER B O 1
ATOM 1830 N N . ALA B 1 87 ? 4.863 23.906 24.531 1 84.94 87 ALA B N 1
ATOM 1831 C CA . ALA B 1 87 ? 4.168 25.062 25.094 1 84.94 87 ALA B CA 1
ATOM 1832 C C . ALA B 1 87 ? 4.625 26.344 24.406 1 84.94 87 ALA B C 1
ATOM 1834 O O . ALA B 1 87 ? 3.818 27.25 24.172 1 84.94 87 ALA B O 1
ATOM 1835 N N . GLU B 1 88 ? 5.941 26.5 24.109 1 85.5 88 GLU B N 1
ATOM 1836 C CA . GLU B 1 88 ? 6.516 27.672 23.453 1 85.5 88 GLU B CA 1
ATOM 1837 C C . GLU B 1 88 ? 5.91 27.875 22.078 1 85.5 88 GLU B C 1
ATOM 1839 O O . GLU B 1 88 ? 5.789 29.016 21.609 1 85.5 88 GLU B O 1
ATOM 1844 N N . ASN B 1 89 ? 5.367 26.781 21.453 1 80.5 89 ASN B N 1
ATOM 1845 C CA . ASN B 1 89 ? 4.801 26.828 20.109 1 80.5 89 ASN B CA 1
ATOM 1846 C C . ASN B 1 89 ? 3.273 26.797 20.156 1 80.5 89 ASN B C 1
ATOM 1848 O O . ASN B 1 89 ? 2.637 26.328 19.203 1 80.5 89 ASN B O 1
ATOM 1852 N N . GLY B 1 90 ? 2.682 27.234 21.359 1 80.12 90 GLY B N 1
ATOM 1853 C CA . GLY B 1 90 ? 1.238 27.375 21.453 1 80.12 90 GLY B CA 1
ATOM 1854 C C . GLY B 1 90 ? 0.553 26.188 22.078 1 80.12 90 GLY B C 1
ATOM 1855 O O . GLY B 1 90 ? -0.651 26.219 22.344 1 80.12 90 GLY B O 1
ATOM 1856 N N . GLY B 1 91 ? 1.328 25.031 22.328 1 87.69 91 GLY B N 1
ATOM 1857 C CA . GLY B 1 91 ? 0.729 23.859 22.953 1 87.69 91 GLY B CA 1
ATOM 1858 C C . GLY B 1 91 ? -0.098 23.031 22 1 87.69 91 GLY B C 1
ATOM 1859 O O . GLY B 1 91 ? -0.13 23.297 20.797 1 87.69 91 GLY B O 1
ATOM 1860 N N . ASP B 1 92 ? -0.897 22.047 22.5 1 91.38 92 ASP B N 1
ATOM 1861 C CA . ASP B 1 92 ? -1.678 21.109 21.703 1 91.38 92 ASP B CA 1
ATOM 1862 C C . ASP B 1 92 ? -2.859 21.812 21.031 1 91.38 92 ASP B C 1
ATOM 1864 O O . ASP B 1 92 ? -3.48 22.688 21.625 1 91.38 92 ASP B O 1
ATOM 1868 N N . VAL B 1 93 ? -3.047 21.469 19.859 1 91.94 93 VAL B N 1
ATOM 1869 C CA . VAL B 1 93 ? -4.227 21.969 19.141 1 91.94 93 VAL B CA 1
ATOM 1870 C C . VAL B 1 93 ? -5.031 20.781 18.609 1 91.94 93 VAL B C 1
ATOM 1872 O O . VAL B 1 93 ? -4.461 19.828 18.078 1 91.94 93 VAL B O 1
ATOM 1875 N N . THR B 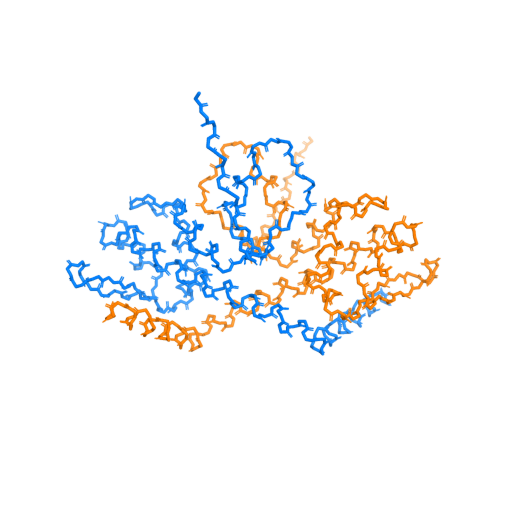1 94 ? -6.359 20.859 18.766 1 94.12 94 THR B N 1
ATOM 1876 C CA . THR B 1 94 ? -7.25 19.797 18.312 1 94.12 94 THR B CA 1
ATOM 1877 C C . THR B 1 94 ? -8.133 20.281 17.172 1 94.12 94 THR B C 1
ATOM 1879 O O . THR B 1 94 ? -8.719 21.359 17.25 1 94.12 94 THR B O 1
ATOM 1882 N N . TYR B 1 95 ? -8.117 19.484 16.141 1 94.06 95 TYR B N 1
ATOM 1883 C CA . TYR B 1 95 ? -9 19.766 15.008 1 94.06 95 TYR B CA 1
ATOM 1884 C C . TYR B 1 95 ? -10.125 18.734 14.938 1 94.06 95 TYR B C 1
ATOM 1886 O O . TYR B 1 95 ? -9.898 17.531 15.102 1 94.06 95 TYR B O 1
ATOM 1894 N N . THR B 1 96 ? -11.344 19.188 14.648 1 90.62 96 THR B N 1
ATOM 1895 C CA . THR B 1 96 ? -12.492 18.297 14.547 1 90.62 96 THR B CA 1
ATOM 1896 C C . THR B 1 96 ? -13.023 18.266 13.117 1 90.62 96 THR B C 1
ATOM 1898 O O . THR B 1 96 ? -14.062 17.656 12.852 1 90.62 96 THR B O 1
ATOM 1901 N N . SER B 1 97 ? -12.367 19.016 12.32 1 89.88 97 SER B N 1
ATOM 1902 C CA . SER B 1 97 ? -12.727 19.016 10.906 1 89.88 97 SER B CA 1
ATOM 1903 C C . SER B 1 97 ? -11.516 19.297 10.031 1 89.88 97 SER B C 1
ATOM 1905 O O . SER B 1 97 ? -10.555 19.938 10.477 1 89.88 97 SER B O 1
ATOM 1907 N N . ARG B 1 98 ? -11.625 18.844 8.828 1 93.38 98 ARG B N 1
ATOM 1908 C CA . ARG B 1 98 ? -10.578 19.141 7.855 1 93.38 98 ARG B CA 1
ATOM 1909 C C . ARG B 1 98 ? -10.445 20.641 7.637 1 93.38 98 ARG B C 1
ATOM 1911 O O . ARG B 1 98 ? -9.336 21.156 7.512 1 93.38 98 ARG B O 1
ATOM 1918 N N . ASP B 1 99 ? -11.531 21.391 7.664 1 94.44 99 ASP B N 1
ATOM 1919 C CA . ASP B 1 99 ? -11.547 22.812 7.379 1 94.44 99 ASP B CA 1
ATOM 1920 C C . ASP B 1 99 ? -10.719 23.594 8.398 1 94.44 99 ASP B C 1
ATOM 1922 O O . ASP B 1 99 ? -9.969 24.5 8.039 1 94.44 99 ASP B O 1
ATOM 1926 N N . GLY B 1 100 ? -10.914 23.266 9.625 1 94.62 100 GLY B N 1
ATOM 1927 C CA . GLY B 1 100 ? -10.125 23.922 10.656 1 94.62 100 GLY B CA 1
ATOM 1928 C C . GLY B 1 100 ? -8.633 23.734 10.484 1 94.62 100 GLY B C 1
ATOM 1929 O O . GLY B 1 100 ? -7.855 24.688 10.625 1 94.62 100 GLY B O 1
ATOM 1930 N N . LEU B 1 101 ? -8.25 22.578 10.18 1 95.94 101 LEU B N 1
ATOM 1931 C CA . LEU B 1 101 ? -6.844 22.25 9.945 1 95.94 101 LEU B CA 1
ATOM 1932 C C . LEU B 1 101 ? -6.309 23.016 8.734 1 95.94 101 LEU B C 1
ATOM 1934 O O . LEU B 1 101 ? -5.234 23.625 8.805 1 95.94 101 LEU B O 1
ATOM 1938 N N . VAL B 1 102 ? -7.047 23 7.668 1 96.88 102 VAL B N 1
ATOM 1939 C CA . VAL B 1 102 ? -6.664 23.656 6.426 1 96.88 102 VAL B CA 1
ATOM 1940 C C . VAL B 1 102 ? -6.504 25.156 6.656 1 96.88 102 VAL B C 1
ATOM 1942 O O . VAL B 1 102 ? -5.551 25.766 6.176 1 96.88 102 VAL B O 1
ATOM 1945 N N . GLN B 1 103 ? -7.355 25.812 7.414 1 97.06 103 GLN B N 1
ATOM 1946 C CA . GLN B 1 103 ? -7.281 27.234 7.719 1 97.06 103 GLN B CA 1
ATOM 1947 C C . GLN B 1 103 ? -6.012 27.562 8.5 1 97.06 103 GLN B C 1
ATOM 1949 O O . GLN B 1 103 ? -5.312 28.531 8.172 1 97.06 103 GLN B O 1
ATOM 1954 N N . ASP B 1 104 ? -5.766 26.719 9.492 1 96.12 104 ASP B N 1
ATOM 1955 C CA . ASP B 1 104 ? -4.574 26.969 10.297 1 96.12 104 ASP B CA 1
ATOM 1956 C C . ASP B 1 104 ? -3.303 26.75 9.484 1 96.12 104 ASP B C 1
ATOM 1958 O O . ASP B 1 104 ? -2.316 27.469 9.656 1 96.12 104 ASP B O 1
ATOM 1962 N N . TYR B 1 105 ? -3.35 25.812 8.617 1 97.38 105 TYR B N 1
ATOM 1963 C CA . TYR B 1 105 ? -2.174 25.594 7.785 1 97.38 105 TYR B CA 1
ATOM 1964 C C . TYR B 1 105 ? -1.973 26.719 6.793 1 97.38 105 TYR B C 1
ATOM 1966 O O . TYR B 1 105 ? -0.857 27.219 6.629 1 97.38 105 TYR B O 1
ATOM 1974 N N . ARG B 1 106 ? -2.984 27.156 6.172 1 97.94 106 ARG B N 1
ATOM 1975 C CA . ARG B 1 106 ? -2.943 28.25 5.195 1 97.94 106 ARG B CA 1
ATOM 1976 C C . ARG B 1 106 ? -2.428 29.531 5.832 1 97.94 106 ARG B C 1
ATOM 1978 O O . ARG B 1 106 ? -1.659 30.266 5.215 1 97.94 106 ARG B O 1
ATOM 1985 N N . SER B 1 107 ? -2.791 29.875 7.012 1 96.81 107 SER B N 1
ATOM 1986 C CA . SER B 1 107 ? -2.438 31.125 7.699 1 96.81 107 SER B CA 1
ATOM 1987 C C . SER B 1 107 ? -1.032 31.047 8.289 1 96.81 107 SER B C 1
ATOM 1989 O O . SER B 1 107 ? -0.474 32.062 8.703 1 96.81 107 SER B O 1
ATOM 1991 N N . GLY B 1 108 ? -0.501 29.828 8.422 1 95 108 GLY B N 1
ATOM 1992 C CA . GLY B 1 108 ? 0.812 29.641 9.016 1 95 108 GLY B CA 1
ATOM 1993 C C . GLY B 1 108 ? 0.756 29.344 10.508 1 95 108 GLY B C 1
ATOM 1994 O O . GLY B 1 108 ? 1.792 29.141 11.141 1 95 108 GLY B O 1
ATOM 1995 N N . ALA B 1 109 ? -0.48 29.234 11.031 1 93.56 109 ALA B N 1
ATOM 1996 C CA . ALA B 1 109 ? -0.643 28.938 12.453 1 93.56 109 ALA B CA 1
ATOM 1997 C C . ALA B 1 109 ? -0.257 27.5 12.758 1 93.56 109 ALA B C 1
ATOM 1999 O O . ALA B 1 109 ? 0.008 27.156 13.914 1 93.56 109 ALA B O 1
ATOM 2000 N N . LEU B 1 110 ? -0.251 26.703 11.727 1 94.56 110 LEU B N 1
ATOM 2001 C CA . LEU B 1 110 ? 0.225 25.312 11.82 1 94.56 110 LEU B CA 1
ATOM 2002 C C . LEU B 1 110 ? 1.436 25.094 10.922 1 94.56 110 LEU B C 1
ATOM 2004 O O . LEU B 1 110 ? 1.351 25.281 9.703 1 94.56 110 LEU B O 1
ATOM 2008 N N . HIS B 1 111 ? 2.551 24.75 11.539 1 93.75 111 HIS B N 1
ATOM 2009 C CA . HIS B 1 111 ? 3.803 24.562 10.812 1 93.75 111 HIS B CA 1
ATOM 2010 C C . HIS B 1 111 ? 3.838 23.188 10.141 1 93.75 111 HIS B C 1
ATOM 2012 O O . HIS B 1 111 ? 3.375 22.203 10.703 1 93.75 111 HIS B O 1
ATOM 2018 N N . PRO B 1 112 ? 4.508 23.156 9.031 1 96.12 112 PRO B N 1
ATOM 2019 C CA . PRO B 1 112 ? 4.617 21.891 8.328 1 96.12 112 PRO B CA 1
ATOM 2020 C C . PRO B 1 112 ? 5.191 20.781 9.203 1 96.12 112 PRO B C 1
ATOM 2022 O O . PRO B 1 112 ? 4.711 19.641 9.164 1 96.12 112 PRO B O 1
ATOM 2025 N N . GLY B 1 113 ? 6.246 21.109 9.969 1 94.12 113 GLY B N 1
ATOM 2026 C CA . GLY B 1 113 ? 6.867 20.125 10.836 1 94.12 113 GLY B CA 1
ATOM 2027 C C . GLY B 1 113 ? 5.883 19.453 11.781 1 94.12 113 GLY B C 1
ATOM 2028 O O . GLY B 1 113 ? 5.918 18.25 11.977 1 94.12 113 GLY B O 1
ATOM 2029 N N . ASP B 1 114 ? 4.969 20.234 12.383 1 93.88 114 ASP B N 1
ATOM 2030 C CA . ASP B 1 114 ? 3.967 19.703 13.305 1 93.88 114 ASP B CA 1
ATOM 2031 C C . ASP B 1 114 ? 2.932 18.875 12.555 1 93.88 114 ASP B C 1
ATOM 2033 O O . ASP B 1 114 ? 2.529 17.797 13.031 1 93.88 114 ASP B O 1
ATOM 2037 N N . LEU B 1 115 ? 2.562 19.344 11.445 1 95.38 115 LEU B N 1
ATOM 2038 C CA . LEU B 1 115 ? 1.601 18.609 10.625 1 95.38 115 LEU B CA 1
ATOM 2039 C C . LEU B 1 115 ? 2.164 17.266 10.188 1 95.38 115 LEU B C 1
ATOM 2041 O O . LEU B 1 115 ? 1.497 16.234 10.32 1 95.38 115 LEU B O 1
ATOM 2045 N N . LYS B 1 116 ? 3.41 17.281 9.758 1 96.62 116 LYS B N 1
ATOM 2046 C CA . LYS B 1 116 ? 4.051 16.047 9.305 1 96.62 116 LYS B CA 1
ATOM 2047 C C . LYS B 1 116 ? 4.246 15.07 10.469 1 96.62 116 LYS B C 1
ATOM 2049 O O . LYS B 1 116 ? 4.09 13.859 10.305 1 96.62 116 LYS B O 1
ATOM 2054 N N . SER B 1 117 ? 4.562 15.578 11.602 1 94.06 117 SER B N 1
ATOM 2055 C CA . SER B 1 117 ? 4.75 14.734 12.773 1 94.06 117 SER B CA 1
ATOM 2056 C C . SER B 1 117 ? 3.449 14.031 13.156 1 94.06 117 SER B C 1
ATOM 2058 O O . SER B 1 117 ? 3.441 12.828 13.414 1 94.06 117 SER B O 1
ATOM 2060 N N . LEU B 1 118 ? 2.428 14.75 13.172 1 93.19 118 LEU B N 1
ATOM 2061 C CA . LEU B 1 118 ? 1.117 14.188 13.477 1 93.19 118 LEU B CA 1
ATOM 2062 C C . LEU B 1 118 ? 0.745 13.109 12.453 1 93.19 118 LEU B C 1
ATOM 2064 O O . LEU B 1 118 ? 0.378 11.992 12.828 1 93.19 118 LEU B O 1
ATOM 2068 N N . THR B 1 119 ? 0.85 13.5 1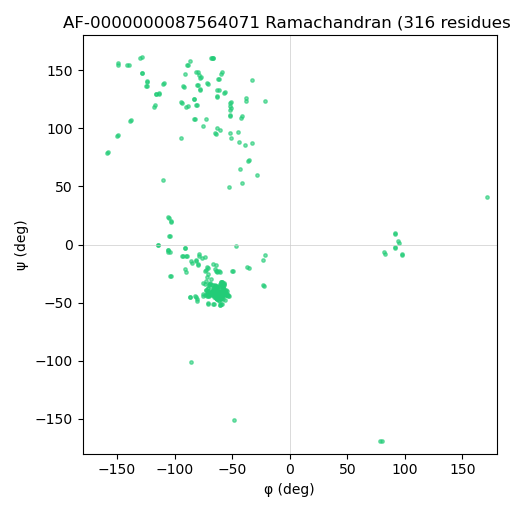1.211 1 96.06 119 THR B N 1
ATOM 2069 C CA . THR B 1 119 ? 0.438 12.578 10.156 1 96.06 119 THR B CA 1
ATOM 2070 C C . THR B 1 119 ? 1.333 11.344 10.141 1 96.06 119 THR B C 1
ATOM 2072 O O . THR B 1 119 ? 0.868 10.234 9.852 1 96.06 119 THR B O 1
ATOM 2075 N N . SER B 1 120 ? 2.592 11.555 10.438 1 95.62 120 SER B N 1
ATOM 2076 C CA . SER B 1 120 ? 3.506 10.422 10.57 1 95.62 120 SER B CA 1
ATOM 2077 C C . SER B 1 120 ? 3.008 9.422 11.609 1 95.62 120 SER B C 1
ATOM 2079 O O . SER B 1 120 ? 3.02 8.211 11.367 1 95.62 120 SER B O 1
ATOM 2081 N N . GLY B 1 121 ? 2.635 9.914 12.719 1 93.12 121 GLY B N 1
ATOM 2082 C CA . GLY B 1 121 ? 2.082 9.047 13.75 1 93.12 121 GLY B CA 1
ATOM 2083 C C . GLY B 1 121 ? 0.86 8.273 13.281 1 93.12 121 GLY B C 1
ATOM 2084 O O . GLY B 1 121 ? 0.738 7.078 13.539 1 93.12 121 GLY B O 1
ATOM 2085 N N . VAL B 1 122 ? -0 8.945 12.617 1 91.94 122 VAL B N 1
ATOM 2086 C CA . VAL B 1 122 ? -1.196 8.312 12.078 1 91.94 122 VAL B CA 1
ATOM 2087 C C . VAL B 1 122 ? -0.796 7.195 11.109 1 91.94 122 VAL B C 1
ATOM 2089 O O . VAL B 1 122 ? -1.297 6.074 11.211 1 91.94 122 VAL B O 1
ATOM 2092 N N . MET B 1 123 ? 0.161 7.48 10.211 1 94.56 123 MET B N 1
ATOM 2093 C CA . MET B 1 123 ? 0.532 6.52 9.18 1 94.56 123 MET B CA 1
ATOM 2094 C C . MET B 1 123 ? 1.272 5.328 9.781 1 94.56 123 MET B C 1
ATOM 2096 O O . MET B 1 123 ? 1.13 4.199 9.305 1 94.56 123 MET B O 1
ATOM 2100 N N . VAL B 1 124 ? 2.053 5.562 10.805 1 92.94 124 VAL B N 1
ATOM 2101 C CA . VAL B 1 124 ? 2.693 4.457 11.516 1 92.94 124 VAL B CA 1
ATOM 2102 C C . VAL B 1 124 ? 1.631 3.545 12.117 1 92.94 124 VAL B C 1
ATOM 2104 O O . VAL B 1 124 ? 1.736 2.318 12.039 1 92.94 124 VAL B O 1
ATOM 2107 N N . GLY B 1 125 ? 0.658 4.137 12.719 1 91.25 125 GLY B N 1
ATOM 2108 C CA . GLY B 1 125 ? -0.444 3.354 13.258 1 91.25 125 GLY B CA 1
ATOM 2109 C C . GLY B 1 125 ? -1.171 2.541 12.203 1 91.25 125 GLY B C 1
ATOM 2110 O O . GLY B 1 125 ? -1.464 1.362 12.406 1 91.25 125 GLY B O 1
ATOM 2111 N N . VAL B 1 126 ? -1.445 3.197 11.125 1 90.94 126 VAL B N 1
ATOM 2112 C CA . VAL B 1 126 ? -2.141 2.543 10.016 1 90.94 126 VAL B CA 1
ATOM 2113 C C . VAL B 1 126 ? -1.319 1.354 9.523 1 90.94 126 VAL B C 1
ATOM 2115 O O . VAL B 1 126 ? -1.827 0.233 9.438 1 90.94 126 VAL B O 1
ATOM 2118 N N . LEU B 1 127 ? -0.045 1.563 9.234 1 92.19 127 LEU B N 1
ATOM 2119 C CA . LEU B 1 127 ? 0.816 0.519 8.688 1 92.19 127 LEU B CA 1
ATOM 2120 C C . LEU B 1 127 ? 0.98 -0.624 9.688 1 92.19 127 LEU B C 1
ATOM 2122 O O . LEU B 1 127 ? 1.025 -1.792 9.297 1 92.19 127 LEU B O 1
ATOM 2126 N N . THR B 1 128 ? 1.045 -0.281 10.938 1 90.25 128 THR B N 1
ATOM 2127 C CA . THR B 1 128 ? 1.102 -1.303 11.977 1 90.25 128 THR B CA 1
ATOM 2128 C C . THR B 1 128 ? -0.181 -2.129 11.992 1 90.25 128 THR B C 1
ATOM 2130 O O . THR B 1 128 ? -0.132 -3.359 12.07 1 90.25 128 THR B O 1
ATOM 2133 N N . GLY B 1 129 ? -1.273 -1.457 11.914 1 87.06 129 GLY B N 1
ATOM 2134 C CA . GLY B 1 129 ? -2.553 -2.148 11.883 1 87.06 129 GLY B CA 1
ATOM 2135 C C . GLY B 1 129 ? -2.705 -3.062 10.68 1 87.06 129 GLY B C 1
ATOM 2136 O O . GLY B 1 129 ? -3.23 -4.172 10.805 1 87.06 129 GLY B O 1
ATOM 2137 N N . VAL B 1 130 ? -2.283 -2.574 9.555 1 86.56 130 VAL B N 1
ATOM 2138 C CA . VAL B 1 130 ? -2.332 -3.359 8.328 1 86.56 130 VAL B CA 1
ATOM 2139 C C . VAL B 1 130 ? -1.472 -4.613 8.484 1 86.56 130 VAL B C 1
ATOM 2141 O O . VAL B 1 130 ? -1.925 -5.723 8.195 1 86.56 130 VAL B O 1
ATOM 2144 N N . SER B 1 131 ? -0.255 -4.438 8.961 1 86.19 131 SER B N 1
ATOM 2145 C CA . SER B 1 131 ? 0.663 -5.555 9.172 1 86.19 131 SER B CA 1
ATOM 2146 C C . SER B 1 131 ? 0.076 -6.582 10.133 1 86.19 131 SER B C 1
ATOM 2148 O O . SER B 1 131 ? 0.156 -7.785 9.883 1 86.19 131 SER B O 1
ATOM 2150 N N . ASP B 1 132 ? -0.535 -6.121 11.156 1 82.38 132 ASP B N 1
ATOM 2151 C CA . ASP B 1 132 ? -1.139 -7.008 12.148 1 82.38 132 ASP B CA 1
ATOM 2152 C C . ASP B 1 132 ? -2.316 -7.777 11.555 1 82.38 132 ASP B C 1
ATOM 2154 O O . ASP B 1 132 ? -2.486 -8.969 11.828 1 82.38 132 ASP B O 1
ATOM 2158 N N . ALA B 1 133 ? -3.074 -7.07 10.766 1 78.25 133 ALA B N 1
ATOM 2159 C CA . ALA B 1 133 ? -4.238 -7.695 10.141 1 78.25 133 ALA B CA 1
ATOM 2160 C C . ALA B 1 133 ? -3.814 -8.781 9.156 1 78.25 133 ALA B C 1
ATOM 2162 O O . ALA B 1 133 ? -4.445 -9.836 9.078 1 78.25 133 ALA B O 1
ATOM 2163 N N . LEU B 1 134 ? -2.826 -8.5 8.461 1 75.69 134 LEU B N 1
ATOM 2164 C CA . LEU B 1 134 ? -2.342 -9.438 7.449 1 75.69 134 LEU B CA 1
ATOM 2165 C C . LEU B 1 134 ? -1.726 -10.672 8.102 1 75.69 134 LEU B C 1
ATOM 2167 O O . LEU B 1 134 ? -1.78 -11.766 7.543 1 75.69 134 LEU B O 1
ATOM 2171 N N . LYS B 1 135 ? -1.133 -10.5 9.172 1 73.88 135 LYS B N 1
ATOM 2172 C CA . LYS B 1 135 ? -0.563 -11.625 9.906 1 73.88 135 LYS B CA 1
ATOM 2173 C C . LYS B 1 135 ? -1.657 -12.469 10.555 1 73.88 135 LYS B C 1
ATOM 2175 O O . LYS B 1 135 ? -1.522 -13.688 10.664 1 73.88 135 LYS B O 1
ATOM 2180 N N . SER B 1 136 ? -2.678 -11.727 11.062 1 66.38 136 SER B N 1
ATOM 2181 C CA . SER B 1 136 ? -3.762 -12.43 11.742 1 66.38 136 SER B CA 1
ATOM 2182 C C . SER B 1 136 ? -4.629 -13.203 10.758 1 66.38 136 SER B C 1
ATOM 2184 O O . SER B 1 136 ? -5.168 -14.258 11.102 1 66.38 136 SER B O 1
ATOM 2186 N N . ASP B 1 137 ? -5.062 -12.539 9.703 1 56.28 137 ASP B N 1
ATOM 2187 C CA . ASP B 1 137 ? -5.883 -13.219 8.711 1 56.28 137 ASP B CA 1
ATOM 2188 C C . ASP B 1 137 ? -5.16 -14.445 8.148 1 56.28 137 ASP B C 1
ATOM 2190 O O . ASP B 1 137 ? -5.797 -15.367 7.645 1 56.28 137 ASP B O 1
ATOM 2194 N N . GLY B 1 138 ? -3.873 -14.305 8.055 1 50.03 138 GLY B N 1
ATOM 2195 C CA . GLY B 1 138 ? -3.182 -15.562 7.82 1 50.03 138 GLY B CA 1
ATOM 2196 C C . GLY B 1 138 ? -3.6 -16.656 8.781 1 50.03 138 GLY B C 1
ATOM 2197 O O . GLY B 1 138 ? -3.199 -17.812 8.625 1 50.03 138 GLY B O 1
ATOM 2198 N N . ASP B 1 139 ? -4.055 -16.125 9.766 1 43.94 139 ASP B N 1
ATOM 2199 C CA . ASP B 1 139 ? -4.641 -17.203 10.555 1 43.94 139 ASP B CA 1
ATOM 2200 C C . ASP B 1 139 ? -5.824 -17.844 9.82 1 43.94 139 ASP B C 1
ATOM 2202 O O . ASP B 1 139 ? -6.727 -17.141 9.367 1 43.94 139 ASP B O 1
ATOM 2206 N N . ALA B 1 140 ? -5.676 -18.859 9.141 1 43.25 140 ALA B N 1
ATOM 2207 C CA . ALA B 1 140 ? -6.309 -19.797 8.219 1 43.25 140 ALA B CA 1
ATOM 2208 C C . ALA B 1 140 ? -7.828 -19.766 8.375 1 43.25 140 ALA B C 1
ATOM 2210 O O . ALA B 1 140 ? -8.555 -19.891 7.383 1 43.25 140 ALA B O 1
ATOM 2211 N N . ALA B 1 141 ? -8.32 -19.594 9.484 1 45.09 141 ALA B N 1
ATOM 2212 C CA . ALA B 1 141 ? -9.727 -19.891 9.734 1 45.09 141 ALA B CA 1
ATOM 2213 C C . ALA B 1 141 ? -10.633 -18.844 9.094 1 45.09 141 ALA B C 1
ATOM 2215 O O . ALA B 1 141 ? -11.641 -19.188 8.469 1 45.09 141 ALA B O 1
ATOM 2216 N N . LYS B 1 142 ? -10.383 -17.609 9.156 1 44 142 LYS B N 1
ATOM 2217 C CA . LYS B 1 142 ? -11.305 -16.594 8.633 1 44 142 LYS B CA 1
ATOM 2218 C C . LYS B 1 142 ? -11.117 -16.422 7.129 1 44 142 LYS B C 1
ATOM 2220 O O . LYS B 1 142 ? -12.094 -16.234 6.398 1 44 142 LYS B O 1
ATOM 2225 N N . ALA B 1 143 ? -10.047 -16.344 6.539 1 41.41 143 ALA B N 1
ATOM 2226 C CA . ALA B 1 143 ? -9.82 -16.297 5.098 1 41.41 143 ALA B CA 1
ATOM 2227 C C . ALA B 1 143 ? -10.383 -17.531 4.414 1 41.41 143 ALA B C 1
ATOM 2229 O O . ALA B 1 143 ? -10.984 -17.453 3.342 1 41.41 143 ALA B O 1
ATOM 2230 N N . ALA B 1 144 ? -10.219 -18.688 5.016 1 42.69 144 ALA B N 1
ATOM 2231 C CA . ALA B 1 144 ? -10.867 -19.906 4.551 1 42.69 144 ALA B CA 1
ATOM 2232 C C . ALA B 1 144 ? -12.383 -19.734 4.461 1 42.69 144 ALA B C 1
ATOM 2234 O O . ALA B 1 144 ? -13.008 -20.172 3.5 1 42.69 144 ALA B O 1
ATOM 2235 N N . LYS B 1 145 ? -12.891 -19.062 5.414 1 44.94 145 LYS B N 1
ATOM 2236 C CA . LYS B 1 145 ? -14.328 -18.828 5.379 1 44.94 145 LYS B CA 1
ATOM 2237 C C . LYS B 1 145 ? -14.703 -17.828 4.285 1 44.94 145 LYS B C 1
ATOM 2239 O O . LYS B 1 145 ? -15.703 -18.016 3.586 1 44.94 145 LYS B O 1
ATOM 2244 N N . ALA B 1 146 ? -13.977 -16.828 4.156 1 41.44 146 ALA B N 1
ATOM 2245 C CA . ALA B 1 146 ? -14.273 -15.828 3.127 1 41.44 146 ALA B CA 1
ATOM 2246 C C . ALA B 1 146 ? -13.977 -16.375 1.733 1 41.44 146 ALA B C 1
ATOM 2248 O O . ALA B 1 146 ? -14.719 -16.109 0.785 1 41.44 146 ALA B O 1
ATOM 2249 N N . LEU B 1 147 ? -12.93 -17.062 1.495 1 41.41 147 LEU B N 1
ATOM 2250 C CA . LEU B 1 147 ? -12.617 -17.734 0.243 1 41.41 147 LEU B CA 1
ATOM 2251 C C . LEU B 1 147 ? -13.672 -18.797 -0.075 1 41.41 147 LEU B C 1
ATOM 2253 O O . LEU B 1 147 ? -14.094 -18.938 -1.226 1 41.41 147 LEU B O 1
ATOM 2257 N N . LYS B 1 148 ? 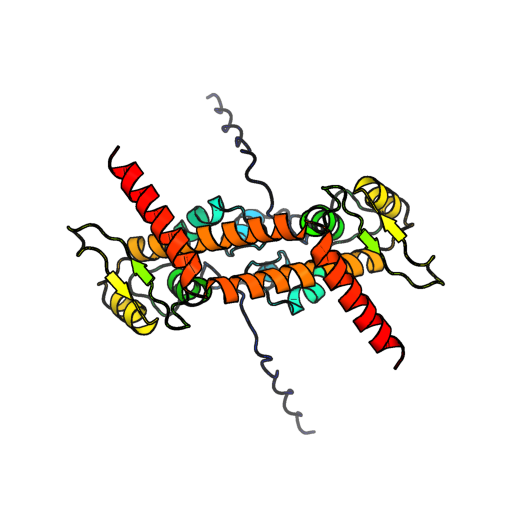-14.07 -19.578 0.88 1 43 148 LYS B N 1
ATOM 2258 C CA . LYS B 1 148 ? -15.188 -20.5 0.688 1 43 148 LYS B CA 1
ATOM 2259 C C . LYS B 1 148 ? -16.453 -19.75 0.307 1 43 148 LYS B C 1
ATOM 2261 O O . LYS B 1 148 ? -17.219 -20.203 -0.549 1 43 148 LYS B O 1
ATOM 2266 N N . ALA B 1 149 ? -16.594 -18.625 0.904 1 41.81 149 ALA B N 1
ATOM 2267 C CA . ALA B 1 149 ? -17.766 -17.812 0.593 1 41.81 149 ALA B CA 1
ATOM 2268 C C . ALA B 1 149 ? -17.672 -17.219 -0.805 1 41.81 149 ALA B C 1
ATOM 2270 O O . ALA B 1 149 ? -18.656 -17.141 -1.53 1 41.81 149 ALA B O 1
ATOM 2271 N N . PHE B 1 150 ? -16.594 -16.781 -1.172 1 39.62 150 PHE B N 1
ATOM 2272 C CA . PHE B 1 150 ? -16.359 -16.266 -2.514 1 39.62 150 PHE B CA 1
ATOM 2273 C C . PHE B 1 150 ? -16.469 -17.375 -3.551 1 39.62 150 PHE B C 1
ATOM 2275 O O . PHE B 1 150 ? -17.078 -17.188 -4.605 1 39.62 150 PHE B O 1
ATOM 2282 N N . GLN B 1 151 ? -15.82 -18.469 -3.42 1 40.72 151 GLN B N 1
ATOM 2283 C CA . GLN B 1 151 ? -15.938 -19.625 -4.297 1 40.72 151 GLN B CA 1
ATOM 2284 C C . GLN B 1 151 ? -17.391 -20.062 -4.438 1 40.72 151 GLN B C 1
ATOM 2286 O O . GLN B 1 151 ? -17.828 -20.438 -5.527 1 40.72 151 GLN B O 1
ATOM 2291 N N . LYS B 1 152 ? -17.984 -20.078 -3.373 1 44.25 152 LYS B N 1
ATOM 2292 C CA . LYS B 1 152 ? -19.406 -20.406 -3.424 1 44.25 152 LYS B CA 1
ATOM 2293 C C . LYS B 1 152 ? -20.188 -19.359 -4.199 1 44.25 152 LYS B C 1
ATOM 2295 O O . LYS B 1 152 ? -21.109 -19.688 -4.938 1 44.25 152 LYS B O 1
ATOM 2300 N N . LYS B 1 153 ? -19.688 -18.156 -3.979 1 40.81 153 LYS B N 1
ATOM 2301 C CA . LYS B 1 153 ? -20.359 -17.078 -4.695 1 40.81 153 LYS B CA 1
ATOM 2302 C C . LYS B 1 153 ? -19.984 -17.078 -6.172 1 40.81 153 LYS B C 1
ATOM 2304 O O . LYS B 1 153 ? -20.828 -16.859 -7.039 1 40.81 153 LYS B O 1
ATOM 2309 N N . MET B 1 154 ? -18.812 -17.234 -6.48 1 39.25 154 MET B N 1
ATOM 2310 C CA . MET B 1 154 ? -18.375 -17.344 -7.871 1 39.25 154 MET B CA 1
ATOM 2311 C C . MET B 1 154 ? -18.922 -18.609 -8.516 1 39.25 154 MET B C 1
ATOM 2313 O O . MET B 1 154 ? -19.219 -18.625 -9.711 1 39.25 154 MET B O 1
ATOM 2317 N N . ALA B 1 155 ? -18.938 -19.688 -7.883 1 38.66 155 ALA B N 1
ATOM 2318 C CA . ALA B 1 155 ? -19.562 -20.922 -8.375 1 38.66 155 ALA B CA 1
ATOM 2319 C C . ALA B 1 155 ? -21.047 -20.703 -8.609 1 38.66 155 ALA B C 1
ATOM 2321 O O . ALA B 1 155 ? -21.625 -21.281 -9.547 1 38.66 155 ALA B O 1
ATOM 2322 N N . LYS B 1 156 ? -21.656 -19.938 -7.867 1 43.69 156 LYS B N 1
ATOM 2323 C CA . LYS B 1 156 ? -23.062 -19.672 -8.094 1 43.69 156 LYS B CA 1
ATOM 2324 C C . LYS B 1 156 ? -23.266 -18.734 -9.281 1 43.69 156 LYS B C 1
ATOM 2326 O O . LYS B 1 156 ? -24.312 -18.75 -9.922 1 43.69 156 LYS B O 1
ATOM 2331 N N . GLN B 1 157 ? -22.406 -17.781 -9.578 1 37.03 157 GLN B N 1
ATOM 2332 C CA . GLN B 1 157 ? -22.562 -16.891 -10.711 1 37.03 157 GLN B CA 1
ATOM 2333 C C . GLN B 1 157 ? -22.297 -17.609 -12.031 1 37.03 157 GLN B C 1
ATOM 2335 O O . GLN B 1 157 ? -22.75 -17.172 -13.086 1 37.03 157 GLN B O 1
ATOM 2340 N N . LYS B 1 158 ? -21.453 -18.578 -12.133 1 40.03 158 LYS B N 1
ATOM 2341 C CA . LYS B 1 158 ? -21.297 -19.391 -13.336 1 40.03 158 LYS B CA 1
ATOM 2342 C C . LYS B 1 158 ? -22.531 -20.266 -13.57 1 40.03 158 LYS B C 1
ATOM 2344 O O . LYS B 1 158 ? -22.703 -20.828 -14.648 1 40.03 158 LYS B O 1
ATOM 2349 N N . LYS B 1 159 ? -23.266 -20.703 -12.633 1 40.88 159 LYS B N 1
ATOM 2350 C CA . LYS B 1 159 ? -24.469 -21.469 -12.93 1 40.88 159 LYS B CA 1
ATOM 2351 C C . LYS B 1 159 ? -25.578 -20.562 -13.461 1 40.88 159 LYS B C 1
ATOM 2353 O O . LYS B 1 159 ? -26.656 -21.047 -13.82 1 40.88 159 LYS B O 1
ATOM 2358 N N . LYS B 1 160 ? -25.422 -19.25 -13.391 1 37 160 LYS B N 1
ATOM 2359 C CA . LYS B 1 160 ? -26.516 -18.594 -14.094 1 37 160 LYS B CA 1
ATOM 2360 C C . LYS B 1 160 ? -26.125 -18.25 -15.531 1 37 160 LYS B C 1
ATOM 2362 O O . LYS B 1 160 ? -25 -17.812 -15.773 1 37 160 LYS B O 1
#

Secondary structure (DSSP, 8-state):
------------S------SSPPPSSTHHHHHHHSS-BTT--THHHHHHHHHS---TT--SS-HHHHHHHHHSSGGGT--EEE---GGGT--EEESSHHHHHHHHHHTSS-HHHHHHHHHHHHHHHHHHHH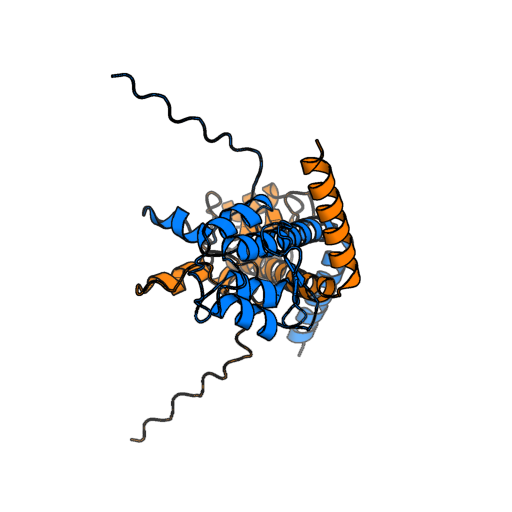HHHHHHTSHHHHHHHHHHHHHHHHHHHT-/-------------------SSPPPSSTHHHHHHHSS-BTT--THHHHHHHHHS---TT--SS-HHHHHHHHHSSGGGT--EEE---GGGT--EEESSHHHHHHHHHHTSS-HHHHHHHHHHHHHHHHHHHHHHHHHHTSHHHHHHHHHHHHHHHHHHH--

Nearest PDB structures (foldseek):
  2cyb-assembly1_A  TM=9.203E-01  e=2.192E-06  Archaeoglobus fulgidus
  2cyc-assembly1_B  TM=7.858E-01  e=5.067E-07  Pyrococcus horikoshii OT3
  5usf-assembly1_A  TM=7.433E-01  e=3.302E-06  Leishmania donovani BPK282A1
  5usf-assembly2_B  TM=7.452E-01  e=6.669E-06  Leishmania donovani BPK282A1
  5thl-assembly1_A-2  TM=8.771E-01  e=4.346E-05  Homo sapiens

Solvent-accessible surface area (backbone atoms only — not comparable to full-atom values): 17799 Å² total; per-residue (Å²): 136,81,79,72,76,74,76,71,76,74,72,58,82,82,78,55,83,71,50,29,50,80,84,64,92,54,86,59,60,64,62,55,62,54,34,39,60,42,57,48,42,46,44,72,50,24,47,59,39,41,72,68,33,42,59,54,82,42,45,76,88,63,28,34,50,61,53,46,29,28,69,72,49,19,19,68,76,51,32,70,42,69,37,79,46,52,69,93,71,72,28,65,47,76,31,53,35,51,64,59,48,51,53,32,24,49,74,55,78,42,49,50,71,51,50,36,51,43,31,19,51,47,40,26,51,51,35,43,50,48,54,50,47,57,58,52,49,49,42,56,67,59,47,51,49,51,50,50,48,45,50,52,49,53,56,54,56,69,73,102,135,80,82,72,74,75,76,73,74,70,73,52,90,76,76,46,86,71,49,28,49,80,85,62,94,54,81,58,58,66,61,55,63,54,34,39,62,44,57,49,46,51,41,72,46,25,46,59,38,41,72,67,34,42,57,54,83,43,43,76,89,65,29,33,51,61,52,47,29,28,69,70,49,20,20,68,76,51,34,69,43,68,38,77,47,52,69,95,70,72,28,67,47,77,32,54,34,52,65,58,47,51,51,32,24,49,74,55,78,39,50,52,71,51,50,37,51,43,33,18,54,46,40,27,52,50,34,45,50,48,54,51,48,56,59,50,47,50,41,56,69,60,48,51,50,50,50,51,49,45,49,52,48,52,55,52,56,70,73,100